Protein AF-A0A3M0XW32-F1 (afdb_monomer_lite)

Structure (mmCIF, N/CA/C/O backbone):
data_AF-A0A3M0XW32-F1
#
_entry.id   AF-A0A3M0XW32-F1
#
loop_
_atom_site.group_PDB
_atom_site.id
_atom_site.type_symbol
_atom_site.label_atom_id
_atom_site.label_alt_id
_atom_site.label_comp_id
_atom_site.label_asym_id
_atom_site.label_entity_id
_atom_site.label_seq_id
_atom_site.pdbx_PDB_ins_code
_atom_site.Cartn_x
_atom_site.Cartn_y
_atom_site.Cartn_z
_atom_site.occupancy
_atom_site.B_iso_or_equiv
_atom_site.auth_seq_id
_atom_site.auth_comp_id
_atom_site.auth_asym_id
_atom_site.auth_atom_id
_atom_site.pdbx_PDB_model_num
ATOM 1 N N . MET A 1 1 ? 0.832 7.723 26.458 1.00 77.62 1 MET A N 1
ATOM 2 C CA . MET A 1 1 ? 0.162 6.715 27.306 1.00 77.62 1 MET A CA 1
ATOM 3 C C . MET A 1 1 ? 0.694 5.339 26.935 1.00 77.62 1 MET A C 1
ATOM 5 O O . MET A 1 1 ? 0.742 5.075 25.743 1.00 77.62 1 MET A O 1
ATOM 9 N N . PRO A 1 2 ? 1.121 4.490 27.883 1.00 75.62 2 PRO A N 1
ATOM 10 C CA . PRO A 1 2 ? 1.842 3.252 27.567 1.00 75.62 2 PRO A CA 1
ATOM 11 C C . PRO A 1 2 ? 0.942 2.038 27.290 1.00 75.62 2 PRO A C 1
ATOM 13 O O . PRO A 1 2 ? 1.456 0.936 27.264 1.00 75.62 2 PRO A O 1
ATOM 16 N N . TYR A 1 3 ? -0.378 2.207 27.161 1.00 80.81 3 TYR A N 1
ATOM 17 C CA . TYR A 1 3 ? -1.337 1.096 27.029 1.00 80.81 3 TYR A CA 1
ATOM 18 C C . TYR A 1 3 ? -2.348 1.286 25.890 1.00 80.81 3 TYR A C 1
ATOM 20 O O . TYR A 1 3 ? -3.321 0.541 25.771 1.00 80.81 3 TYR A O 1
ATOM 28 N N . GLY A 1 4 ? -2.170 2.318 25.067 1.00 86.44 4 GLY A N 1
ATOM 29 C CA . GLY A 1 4 ? -3.157 2.694 24.067 1.00 86.44 4 GLY A CA 1
ATOM 30 C C . GLY A 1 4 ? -2.881 4.044 23.438 1.00 86.44 4 GLY A C 1
ATOM 31 O O . GLY A 1 4 ? -1.884 4.706 23.729 1.00 86.44 4 GLY A O 1
ATOM 32 N N . TRP A 1 5 ? -3.818 4.474 22.606 1.00 88.88 5 TRP A N 1
ATOM 33 C CA . TRP A 1 5 ? -3.779 5.774 21.952 1.00 88.88 5 TRP A CA 1
ATOM 34 C C . TRP A 1 5 ? -5.173 6.386 21.860 1.00 88.88 5 TRP A C 1
ATOM 36 O O . TRP A 1 5 ? -6.186 5.710 22.037 1.00 88.88 5 TRP A O 1
ATOM 46 N N . ILE A 1 6 ? -5.212 7.697 21.626 1.00 93.00 6 ILE A N 1
ATOM 47 C CA . ILE A 1 6 ? -6.445 8.474 21.537 1.00 93.00 6 ILE A CA 1
ATOM 48 C C . ILE A 1 6 ? -6.476 9.166 20.178 1.00 93.00 6 ILE A C 1
ATOM 50 O O . ILE A 1 6 ? -5.523 9.866 19.833 1.00 93.00 6 ILE A O 1
ATOM 54 N N . TRP A 1 7 ? -7.569 9.023 19.425 1.00 93.56 7 TRP A N 1
ATOM 55 C CA . TRP A 1 7 ? -7.829 9.942 18.315 1.00 93.56 7 TRP A CA 1
ATOM 56 C C . TRP A 1 7 ? -8.510 11.209 18.828 1.00 93.56 7 TRP A C 1
ATOM 58 O O . TRP A 1 7 ? -9.326 11.176 19.751 1.00 93.56 7 TRP A O 1
ATOM 68 N N . PHE A 1 8 ? -8.233 12.329 18.167 1.00 94.38 8 PHE A N 1
ATOM 69 C CA . PHE A 1 8 ? -8.923 13.596 18.379 1.00 94.38 8 PHE A CA 1
ATOM 70 C C . PHE A 1 8 ? -9.231 14.212 17.012 1.00 94.38 8 PHE A C 1
ATOM 72 O O . PHE A 1 8 ? -8.339 14.727 16.342 1.00 94.38 8 PHE A O 1
ATOM 79 N N . ILE A 1 9 ? -10.488 14.122 16.572 1.00 95.06 9 ILE A N 1
ATOM 80 C CA . ILE A 1 9 ? -10.916 14.513 15.222 1.00 95.06 9 ILE A CA 1
ATOM 81 C C . ILE A 1 9 ? -11.972 15.619 15.333 1.00 95.06 9 ILE A C 1
ATOM 83 O O . ILE A 1 9 ? -13.136 15.328 15.637 1.00 95.06 9 ILE A O 1
ATOM 87 N N . PRO A 1 10 ? -11.610 16.891 15.098 1.00 94.31 10 PRO A N 1
ATOM 88 C CA . PRO A 1 10 ? -12.581 17.973 14.986 1.00 94.31 10 PRO A CA 1
ATOM 89 C C . PRO A 1 10 ? -13.529 17.710 13.808 1.00 94.31 10 PRO A C 1
ATOM 91 O O . PRO A 1 10 ? -13.090 17.562 12.672 1.00 94.31 10 PRO A O 1
ATOM 94 N N . LEU A 1 11 ? -14.834 17.652 14.073 1.00 94.44 11 LEU A N 1
ATOM 95 C CA . LEU A 1 11 ? -15.877 17.486 13.047 1.00 94.44 11 LEU A CA 1
ATOM 96 C C . LEU A 1 11 ? -16.436 18.836 12.577 1.00 94.44 11 LEU A C 1
ATOM 98 O O . LEU A 1 11 ? -17.115 18.922 11.559 1.00 94.44 11 LEU A O 1
ATOM 102 N N . GLY A 1 12 ? -16.184 19.889 13.350 1.00 93.44 12 GLY A N 1
ATOM 103 C CA . GLY A 1 12 ? -16.592 21.256 13.075 1.00 93.44 12 GLY A CA 1
ATOM 104 C C . GLY A 1 12 ? -16.261 22.166 14.259 1.00 93.44 12 GLY A C 1
ATOM 105 O O . GLY A 1 12 ? -15.634 21.717 15.219 1.00 93.44 12 GLY A O 1
ATOM 106 N N . PRO A 1 13 ? -16.718 23.430 14.244 1.00 91.44 13 PRO A N 1
ATOM 107 C CA . PRO A 1 13 ? -16.363 24.410 15.275 1.00 91.44 13 PRO A CA 1
ATOM 108 C C . PRO A 1 13 ? -16.811 24.047 16.699 1.00 91.44 13 PRO A C 1
ATOM 110 O O . PRO A 1 13 ? -16.259 24.557 17.667 1.00 91.44 13 PRO A O 1
ATOM 113 N N . THR A 1 14 ? -17.829 23.193 16.838 1.00 92.19 14 THR A N 1
ATOM 114 C CA . THR A 1 14 ? -18.480 22.886 18.125 1.00 92.19 14 THR A CA 1
ATOM 115 C C . THR A 1 14 ? -18.473 21.401 18.485 1.00 92.19 14 THR A C 1
ATOM 117 O O . THR A 1 14 ? -19.010 21.025 19.527 1.00 92.19 14 THR A O 1
ATOM 120 N N . ARG A 1 15 ? -17.913 20.531 17.633 1.00 93.81 15 ARG A N 1
ATOM 121 C CA . ARG A 1 15 ? -17.976 19.073 17.806 1.00 93.81 15 ARG A CA 1
ATOM 122 C C . ARG A 1 15 ? -16.647 18.420 17.465 1.00 93.81 15 ARG A C 1
ATOM 124 O O . ARG A 1 15 ? -16.110 18.639 16.384 1.00 93.81 15 ARG A O 1
ATOM 131 N N . THR A 1 16 ? -16.211 17.526 18.342 1.00 94.94 16 THR A N 1
ATOM 132 C CA . THR A 1 16 ? -15.010 16.709 18.166 1.00 94.94 16 THR A CA 1
ATOM 133 C C . THR A 1 16 ? -15.348 15.257 18.474 1.00 94.94 16 THR A C 1
ATOM 135 O O . THR A 1 16 ? -16.027 14.974 19.460 1.00 94.94 16 THR A O 1
ATOM 138 N N . SER A 1 17 ? -14.880 14.343 17.627 1.00 94.75 17 SER A N 1
ATOM 139 C CA . SER A 1 17 ? -14.840 12.914 17.923 1.00 94.75 17 SER A CA 1
ATOM 140 C C . SER A 1 17 ? -13.560 12.599 18.691 1.00 94.75 17 SER A C 1
ATOM 142 O O . SER A 1 17 ? -12.467 12.917 18.223 1.00 94.75 17 SER A O 1
ATOM 144 N N . VAL A 1 18 ? -13.696 11.976 19.858 1.00 95.00 18 VAL A N 1
ATOM 145 C CA . VAL A 1 18 ? -12.576 11.534 20.694 1.00 95.00 18 VAL A CA 1
ATOM 146 C C . VAL A 1 18 ? -12.809 10.074 21.039 1.00 95.00 18 VAL A C 1
ATOM 148 O O . VAL A 1 18 ? -13.913 9.711 21.446 1.00 95.00 18 VAL A O 1
ATOM 151 N N . GLY A 1 19 ? -11.800 9.236 20.840 1.00 94.38 19 GLY A N 1
ATOM 152 C CA . GLY A 1 19 ? -11.911 7.803 21.079 1.00 94.38 19 GLY A CA 1
ATOM 153 C C . GLY A 1 19 ? -10.608 7.225 21.577 1.00 94.38 19 GLY A C 1
ATOM 154 O O . GLY A 1 19 ? -9.536 7.653 21.158 1.00 94.38 19 GLY A O 1
ATOM 155 N N . LEU A 1 20 ? -10.738 6.274 22.495 1.00 94.00 20 LEU A N 1
ATOM 156 C CA . LEU A 1 20 ? -9.645 5.547 23.116 1.00 94.00 20 LEU A CA 1
ATOM 157 C C . LEU A 1 20 ? -9.550 4.157 22.486 1.00 94.00 20 LEU A C 1
ATOM 159 O O . LEU A 1 20 ? -10.549 3.439 22.431 1.00 94.00 20 LEU A O 1
ATOM 163 N N . ILE A 1 21 ? -8.345 3.774 22.076 1.00 91.81 21 ILE A N 1
ATOM 164 C CA . ILE A 1 21 ? -8.023 2.431 21.604 1.00 91.81 21 ILE A CA 1
ATOM 165 C C . ILE A 1 21 ? -7.042 1.808 22.583 1.00 91.81 21 ILE A C 1
ATOM 167 O O . ILE A 1 21 ? -5.991 2.381 22.880 1.00 91.81 21 ILE A O 1
ATOM 171 N N . VAL A 1 22 ? -7.396 0.620 23.063 1.00 89.19 22 VAL A N 1
ATOM 172 C CA . VAL A 1 22 ? -6.583 -0.213 23.951 1.00 89.19 22 VAL A CA 1
ATOM 173 C C . VAL A 1 22 ? -6.685 -1.673 23.500 1.00 89.19 22 VAL A C 1
ATOM 175 O O . VAL A 1 22 ? -7.712 -2.059 22.933 1.00 89.19 22 VAL A O 1
ATOM 178 N N . PRO A 1 23 ? -5.674 -2.517 23.760 1.00 85.56 23 PRO A N 1
ATOM 179 C CA . PRO A 1 23 ? -5.783 -3.950 23.545 1.00 85.56 23 PRO A CA 1
ATOM 180 C C . PRO A 1 23 ? -6.887 -4.555 24.402 1.00 85.56 23 PRO A C 1
ATOM 182 O O . PRO A 1 23 ? -7.074 -4.182 25.563 1.00 85.56 23 PRO A O 1
ATOM 185 N N . SER A 1 24 ? -7.548 -5.572 23.854 1.00 85.94 24 SER A N 1
ATOM 186 C CA . SER A 1 24 ? -8.606 -6.306 24.556 1.00 85.94 24 SER A CA 1
ATOM 187 C C . SER A 1 24 ? -8.120 -6.884 25.894 1.00 85.94 24 SER A C 1
ATOM 189 O O . SER A 1 24 ? -8.812 -6.761 26.901 1.00 85.94 24 SER A O 1
ATOM 191 N N . LYS A 1 25 ? -6.893 -7.429 25.932 1.00 85.56 25 LYS A N 1
ATOM 192 C CA . LYS A 1 25 ? -6.272 -7.979 27.150 1.00 85.56 25 LYS A CA 1
ATOM 193 C C . LYS A 1 25 ? -6.095 -6.919 28.243 1.00 85.56 25 LYS A C 1
ATOM 195 O O . LYS A 1 25 ? -6.528 -7.135 29.369 1.00 85.56 25 LYS A O 1
ATOM 200 N N . TYR A 1 26 ? -5.561 -5.747 27.892 1.00 87.38 26 TYR A N 1
ATOM 201 C CA . TYR A 1 26 ? -5.392 -4.642 28.840 1.00 87.38 26 TYR A CA 1
ATOM 202 C C . TYR A 1 26 ? -6.735 -4.192 29.429 1.00 87.38 26 TYR A C 1
ATOM 204 O O . TYR A 1 26 ? -6.856 -4.001 30.637 1.00 87.38 26 TYR A O 1
ATOM 212 N N . TYR A 1 27 ? -7.768 -4.060 28.589 1.00 90.38 27 TYR A N 1
ATOM 213 C CA . TYR A 1 27 ? -9.108 -3.720 29.066 1.00 90.38 27 TYR A CA 1
ATOM 214 C C . TYR A 1 27 ? -9.642 -4.764 30.061 1.00 90.38 27 TYR A C 1
ATOM 216 O O . TYR A 1 27 ? -10.124 -4.384 31.128 1.00 90.38 27 TYR A O 1
ATOM 224 N N . GLN A 1 28 ? -9.501 -6.060 29.761 1.00 89.69 28 GLN A N 1
ATOM 225 C CA . GLN A 1 28 ? -9.937 -7.152 30.643 1.00 89.69 28 GLN A CA 1
ATOM 226 C C . GLN A 1 28 ? -9.206 -7.146 31.995 1.00 89.69 28 GLN A C 1
ATOM 228 O O . GLN A 1 28 ? -9.841 -7.299 33.036 1.00 89.69 28 GLN A O 1
ATOM 233 N N . GLU A 1 29 ? -7.891 -6.924 31.991 1.00 91.81 29 GLU A N 1
ATOM 234 C CA . GLU A 1 29 ? -7.057 -6.884 33.202 1.00 91.81 29 GLU A CA 1
ATOM 235 C C . GLU A 1 29 ? -7.270 -5.612 34.032 1.00 91.81 29 GLU A C 1
ATOM 237 O O . GLU A 1 29 ? -7.060 -5.617 35.243 1.00 91.81 29 GLU A O 1
ATOM 242 N N . SER A 1 30 ? -7.723 -4.522 33.404 1.00 92.88 30 SER A N 1
ATOM 243 C CA . SER A 1 30 ? -7.922 -3.240 34.085 1.00 92.88 30 SER A CA 1
ATOM 244 C C . SER A 1 30 ? -8.998 -3.279 35.174 1.00 92.88 30 SER A C 1
ATOM 246 O O . SER A 1 30 ? -8.957 -2.455 36.089 1.00 92.88 30 SER A O 1
ATOM 248 N N . GLY A 1 31 ? -9.981 -4.181 35.052 1.00 94.50 31 GLY A N 1
ATOM 249 C CA . GLY A 1 31 ? -11.158 -4.246 35.924 1.00 94.50 31 GLY A CA 1
ATOM 250 C C . GLY A 1 31 ? -12.082 -3.022 35.846 1.00 94.50 31 GLY A C 1
ATOM 251 O O . GLY A 1 31 ? -12.987 -2.902 36.668 1.00 94.50 31 GLY A O 1
ATOM 252 N N . LYS A 1 32 ? -11.857 -2.111 34.889 1.00 94.94 32 LYS A N 1
ATOM 253 C CA . LYS A 1 32 ? -12.608 -0.860 34.731 1.00 94.94 32 LYS A CA 1
ATOM 254 C C . LYS A 1 32 ? -13.746 -1.007 33.734 1.00 94.94 32 LYS A C 1
ATOM 256 O O . LYS A 1 32 ? -13.654 -1.744 32.754 1.00 94.94 32 LYS A O 1
ATOM 261 N N . THR A 1 33 ? -14.799 -0.227 33.935 1.00 95.19 33 THR A N 1
ATOM 262 C CA . THR A 1 33 ? -15.795 0.021 32.893 1.00 95.19 33 THR A CA 1
ATOM 263 C C . THR A 1 33 ? -15.175 0.824 31.738 1.00 95.19 33 THR A C 1
ATOM 265 O O . THR A 1 33 ? -14.180 1.533 31.928 1.00 95.19 33 THR A O 1
ATOM 268 N N . PRO A 1 34 ? -15.760 0.779 30.524 1.00 93.75 34 PRO A N 1
ATOM 269 C CA . PRO A 1 34 ? -15.274 1.584 29.404 1.00 93.75 34 PRO A CA 1
ATOM 270 C C . PRO A 1 34 ? -15.256 3.084 29.698 1.00 93.75 34 PRO A C 1
ATOM 272 O O . PRO A 1 34 ? -14.406 3.805 29.181 1.00 93.75 34 PRO A O 1
ATOM 275 N N . GLU A 1 35 ? -16.199 3.550 30.518 1.00 94.44 35 GLU A N 1
ATOM 276 C CA . GLU A 1 35 ? -16.304 4.950 30.908 1.00 94.44 35 GLU A CA 1
ATOM 277 C C . GLU A 1 35 ? -15.182 5.371 31.848 1.00 94.44 35 GLU A C 1
ATOM 279 O O . GLU A 1 35 ? -14.483 6.336 31.547 1.00 94.44 35 GLU A O 1
ATOM 284 N N . GLU A 1 36 ? -14.926 4.592 32.899 1.00 95.62 36 GLU A N 1
ATOM 285 C CA . GLU A 1 36 ? -13.812 4.841 33.819 1.00 95.62 36 GLU A CA 1
ATOM 286 C C . GLU A 1 36 ? -12.462 4.821 33.096 1.00 95.62 36 GLU A C 1
ATOM 288 O O . GLU A 1 36 ? -11.620 5.687 33.330 1.00 95.62 36 GLU A O 1
ATOM 293 N N . LEU A 1 37 ? -12.249 3.856 32.192 1.00 95.12 37 LEU A N 1
ATOM 294 C CA . LEU A 1 37 ? -10.990 3.764 31.458 1.00 95.12 37 LEU A CA 1
ATOM 295 C C . LEU A 1 37 ? -10.815 4.923 30.463 1.00 95.12 37 LEU A C 1
ATOM 297 O O . LEU A 1 37 ? -9.718 5.468 30.338 1.00 95.12 37 LEU A O 1
ATOM 301 N N . TYR A 1 38 ? -11.887 5.331 29.781 1.00 94.62 38 TYR A N 1
ATOM 302 C CA . TYR A 1 38 ? -11.870 6.498 28.901 1.00 94.62 38 TYR A CA 1
ATOM 303 C C . TYR A 1 38 ? -11.564 7.785 29.677 1.00 94.62 38 TYR A C 1
ATOM 305 O O . TYR A 1 38 ? -10.701 8.559 29.265 1.00 94.62 38 TYR A O 1
ATOM 313 N N . GLU A 1 39 ? -12.233 8.018 30.807 1.00 93.38 39 GLU A N 1
ATOM 314 C CA . GLU A 1 39 ? -12.013 9.207 31.635 1.00 93.38 39 GLU A CA 1
ATOM 315 C C . GLU A 1 39 ? -10.596 9.253 32.208 1.00 93.38 39 GLU A C 1
ATOM 317 O O . GLU A 1 39 ? -9.948 10.302 32.147 1.00 93.38 39 GLU A O 1
ATOM 322 N N . GLN A 1 40 ? -10.081 8.109 32.673 1.00 94.62 40 GLN A N 1
ATOM 323 C CA . GLN A 1 40 ? -8.688 7.973 33.091 1.00 94.62 40 GLN A CA 1
ATOM 324 C C . GLN A 1 40 ? -7.735 8.356 31.952 1.00 94.62 40 GLN A C 1
ATOM 326 O O . GLN A 1 40 ? -6.856 9.194 32.147 1.00 94.62 40 GLN A O 1
ATOM 331 N N . ALA A 1 41 ? -7.926 7.797 30.754 1.00 94.69 41 ALA A N 1
ATOM 332 C CA . ALA A 1 41 ? -7.053 8.067 29.616 1.00 94.69 41 ALA A CA 1
ATOM 333 C C . ALA A 1 41 ? -7.062 9.552 29.213 1.00 94.69 41 ALA A C 1
ATOM 335 O O . ALA A 1 41 ? -6.010 10.121 28.922 1.00 94.69 41 ALA A O 1
ATOM 336 N N . ILE A 1 42 ? -8.228 10.212 29.238 1.00 94.75 42 ILE A N 1
ATOM 337 C CA . ILE A 1 42 ? -8.326 11.656 28.979 1.00 94.75 42 ILE A CA 1
ATOM 338 C C . ILE A 1 42 ? -7.576 12.452 30.053 1.00 94.75 42 ILE A C 1
ATOM 340 O O . ILE A 1 42 ? -6.818 13.358 29.708 1.00 94.75 42 ILE A O 1
ATOM 344 N N . ALA A 1 43 ? -7.750 12.115 31.335 1.00 94.19 43 ALA A N 1
ATOM 345 C CA . ALA A 1 43 ? -7.091 12.803 32.446 1.00 94.19 43 ALA A CA 1
ATOM 346 C C . ALA A 1 43 ? -5.560 12.640 32.425 1.00 94.19 43 ALA A C 1
ATOM 348 O O . ALA A 1 43 ? -4.832 13.583 32.733 1.00 94.19 43 ALA A O 1
ATOM 349 N N . GLU A 1 44 ? -5.064 11.473 32.011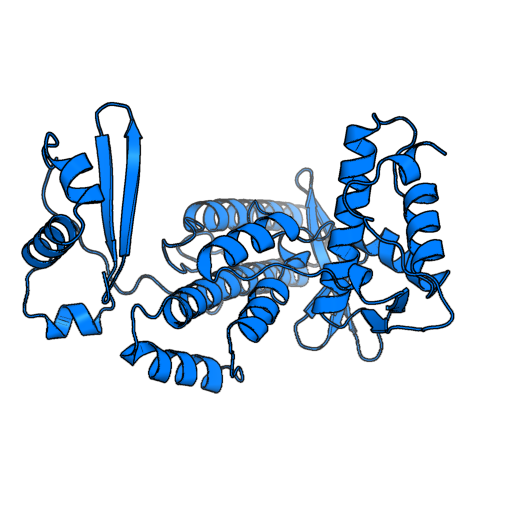 1.00 94.81 44 GLU A N 1
ATOM 350 C CA . GLU A 1 44 ? -3.633 11.171 31.895 1.00 94.81 44 GLU A CA 1
ATOM 351 C C . GLU A 1 44 ? -2.945 11.857 30.706 1.00 94.81 44 GLU A C 1
ATOM 353 O O . GLU A 1 44 ? -1.714 11.853 30.634 1.00 94.81 44 GLU A O 1
ATOM 358 N N . GLN A 1 45 ? -3.702 12.429 29.762 1.00 94.62 45 GLN A N 1
ATOM 359 C CA . GLN A 1 45 ? -3.168 13.144 28.600 1.00 94.62 45 GLN A CA 1
ATOM 360 C C . GLN A 1 45 ? -3.467 14.653 28.704 1.00 94.62 45 GLN A C 1
ATOM 362 O O . GLN A 1 45 ? -4.481 15.115 28.172 1.00 94.62 45 GLN A O 1
ATOM 367 N N . PRO A 1 46 ? -2.576 15.469 29.316 1.00 94.06 46 PRO A N 1
ATOM 368 C CA . PRO A 1 46 ? -2.840 16.884 29.603 1.00 94.06 46 PRO A CA 1
ATOM 369 C C . PRO A 1 46 ? -3.239 17.720 28.383 1.00 94.06 46 PRO A C 1
ATOM 371 O O . PRO A 1 46 ? -4.062 18.626 28.494 1.00 94.06 46 PRO A O 1
ATOM 374 N N . GLN A 1 47 ? -2.681 17.409 27.210 1.00 93.88 47 GLN A N 1
ATOM 375 C CA . GLN A 1 47 ? -3.009 18.095 25.958 1.00 93.88 47 GLN A CA 1
ATOM 376 C C . GLN A 1 47 ? -4.462 17.836 25.539 1.00 93.88 47 GLN A C 1
ATOM 378 O O . GLN A 1 47 ? -5.189 18.776 25.226 1.00 93.88 47 GLN A O 1
ATOM 383 N N . ILE A 1 48 ? -4.911 16.580 25.597 1.00 94.69 48 ILE A N 1
ATOM 384 C CA . ILE A 1 48 ? -6.292 16.205 25.274 1.00 94.69 48 ILE A CA 1
ATOM 385 C C . ILE A 1 48 ? -7.255 16.742 26.338 1.00 94.69 48 ILE A C 1
ATOM 387 O O . ILE A 1 48 ? -8.271 17.343 25.991 1.00 94.69 48 ILE A O 1
ATOM 391 N N . ALA A 1 49 ? -6.916 16.619 27.625 1.00 95.12 49 ALA A N 1
ATOM 392 C CA . ALA A 1 49 ? -7.710 17.183 28.716 1.00 95.12 49 ALA A CA 1
ATOM 393 C C . ALA A 1 49 ? -7.916 18.700 28.558 1.00 95.12 49 ALA A C 1
ATOM 395 O O . ALA A 1 49 ? -9.031 19.200 28.715 1.00 95.12 49 ALA A O 1
ATOM 396 N N . ALA A 1 50 ? -6.863 19.439 28.189 1.00 95.69 50 ALA A N 1
ATOM 397 C CA . ALA A 1 50 ? -6.945 20.877 27.948 1.00 95.69 50 ALA A CA 1
ATOM 398 C C . ALA A 1 50 ? -7.881 21.222 26.779 1.00 95.69 50 ALA A C 1
ATOM 400 O O . ALA A 1 50 ? -8.667 22.165 26.895 1.00 95.69 50 ALA A O 1
ATOM 401 N N . LEU A 1 51 ? -7.835 20.445 25.691 1.00 94.31 51 LEU A N 1
ATOM 402 C CA . LEU A 1 51 ? -8.731 20.601 24.542 1.00 94.31 51 LEU A CA 1
ATOM 403 C C . LEU A 1 51 ? -10.193 20.270 24.891 1.00 94.31 51 LEU A C 1
ATOM 405 O O . LEU A 1 51 ? -11.111 20.901 24.370 1.00 94.31 51 LEU A O 1
ATOM 409 N N . CYS A 1 52 ? -10.416 19.319 25.800 1.00 93.06 52 CYS A N 1
ATOM 410 C CA . CYS A 1 52 ? -11.746 18.870 26.211 1.00 93.06 52 CYS A CA 1
ATOM 411 C C . CYS A 1 52 ? -12.368 19.686 27.359 1.00 93.06 52 CYS A C 1
ATOM 413 O O . CYS A 1 52 ? -13.571 19.569 27.575 1.00 93.06 52 CYS A O 1
ATOM 415 N N . ARG A 1 53 ? -11.605 20.524 28.079 1.00 93.19 53 ARG A N 1
ATOM 416 C CA . ARG A 1 53 ? -12.027 21.180 29.339 1.00 93.19 53 ARG A CA 1
ATOM 417 C C . ARG A 1 53 ? -13.370 21.918 29.273 1.00 93.19 53 ARG A C 1
ATOM 419 O O . ARG A 1 53 ? -14.120 21.905 30.242 1.00 93.19 53 ARG A O 1
ATOM 426 N N . ASN A 1 54 ? -13.660 22.579 28.153 1.00 92.31 54 ASN A N 1
ATOM 427 C CA . ASN A 1 54 ? -14.902 23.341 27.958 1.00 92.31 54 ASN A CA 1
ATOM 428 C C . ASN A 1 54 ? -15.964 22.565 27.157 1.00 92.31 54 ASN A C 1
ATOM 430 O O . ASN A 1 54 ? -17.053 23.080 26.900 1.00 92.31 54 ASN A O 1
ATOM 434 N N . GLY A 1 55 ? -15.635 21.353 26.713 1.00 90.88 55 GLY A N 1
ATOM 435 C CA . GLY A 1 55 ? -16.531 20.491 25.962 1.00 90.88 55 GLY A CA 1
ATOM 436 C C . GLY A 1 55 ? -17.568 19.833 26.866 1.00 90.88 55 GLY A C 1
ATOM 437 O O . GLY A 1 55 ? -17.346 19.606 28.053 1.00 90.88 55 GLY A O 1
ATOM 438 N N . ARG A 1 56 ? -18.717 19.491 26.284 1.00 90.75 56 ARG A N 1
ATOM 439 C CA . ARG A 1 56 ? -19.717 18.626 26.918 1.00 90.75 56 ARG A CA 1
ATOM 440 C C . ARG A 1 56 ? -19.852 17.364 26.084 1.00 90.75 56 ARG A C 1
ATOM 442 O O . ARG A 1 56 ? -20.027 17.449 24.869 1.00 90.75 56 ARG A O 1
ATOM 449 N N . ARG A 1 57 ? -19.784 16.198 26.725 1.00 88.19 57 ARG A N 1
ATOM 450 C CA . ARG A 1 57 ? -20.001 14.916 26.048 1.00 88.19 57 ARG A CA 1
ATOM 451 C C . ARG A 1 57 ? -21.460 14.833 25.590 1.00 88.19 57 ARG A C 1
ATOM 453 O O . ARG A 1 57 ? -22.369 15.082 26.375 1.00 88.19 57 ARG A O 1
ATOM 460 N N . SER A 1 58 ? -21.689 14.493 24.323 1.00 81.50 58 SER A N 1
ATOM 461 C CA . SER A 1 58 ? -23.025 14.495 23.706 1.00 81.50 58 SER A CA 1
ATOM 462 C C . SER A 1 58 ? -23.876 13.253 24.013 1.00 81.50 58 SER A C 1
ATOM 464 O O . SER A 1 58 ? -24.996 13.156 23.518 1.00 81.50 58 SER A O 1
ATOM 466 N N . GLY A 1 59 ? -23.370 12.297 24.798 1.00 79.94 59 GLY A N 1
ATOM 467 C CA . GLY A 1 59 ? -24.073 11.054 25.115 1.00 79.94 59 GLY A CA 1
ATOM 468 C C . GLY A 1 59 ? -23.220 10.063 25.907 1.00 79.94 59 GLY A C 1
ATOM 469 O O . GLY A 1 59 ? -22.232 10.455 26.526 1.00 79.94 59 GLY A O 1
ATOM 470 N N . GLN A 1 60 ? -23.620 8.790 25.882 1.00 82.00 60 GLN A N 1
ATOM 471 C CA . GLN A 1 60 ? -22.877 7.674 26.477 1.00 82.00 60 GLN A CA 1
ATOM 472 C C . GLN A 1 60 ? -21.672 7.280 25.616 1.00 82.00 60 GLN A C 1
ATOM 474 O O . GLN A 1 60 ? -21.684 7.444 24.392 1.00 82.00 60 GLN A O 1
ATOM 479 N N . ILE A 1 61 ? -20.646 6.727 26.262 1.00 88.12 61 ILE A N 1
ATOM 480 C CA . ILE A 1 61 ? -19.509 6.117 25.572 1.00 88.12 61 ILE A CA 1
ATOM 481 C C . ILE A 1 61 ? -19.991 4.882 24.817 1.00 88.12 61 ILE A C 1
ATOM 483 O O . ILE A 1 61 ? -20.708 4.041 25.354 1.00 88.12 61 ILE A O 1
ATOM 487 N N . ARG A 1 62 ? -19.598 4.795 23.546 1.00 91.81 62 ARG A N 1
ATOM 488 C CA . ARG A 1 62 ? -19.839 3.626 22.703 1.00 91.81 62 ARG A CA 1
ATOM 489 C C . ARG A 1 62 ? -18.570 2.800 22.652 1.00 91.81 62 ARG A C 1
ATOM 491 O O . ARG A 1 62 ? -17.488 3.354 22.471 1.00 91.81 62 ARG A O 1
ATOM 498 N N . THR A 1 63 ? -18.721 1.491 22.769 1.00 91.38 63 THR A N 1
ATOM 499 C CA . THR A 1 63 ? -17.625 0.539 22.624 1.00 91.38 63 THR A CA 1
ATOM 500 C C . THR A 1 63 ? -17.819 -0.305 21.378 1.00 91.38 63 THR A C 1
ATOM 502 O O . THR A 1 63 ? -18.937 -0.578 20.943 1.00 91.38 63 THR A O 1
ATOM 505 N N . THR A 1 64 ? -16.699 -0.707 20.798 1.00 89.75 64 THR A N 1
ATOM 506 C CA . THR A 1 64 ? -16.616 -1.726 19.758 1.00 89.75 64 THR A CA 1
ATOM 507 C C . THR A 1 64 ? -15.413 -2.607 20.082 1.00 89.75 64 THR A C 1
ATOM 509 O O . THR A 1 64 ? -14.525 -2.180 20.821 1.00 89.75 64 THR A O 1
ATOM 512 N N . LYS A 1 65 ? -15.407 -3.844 19.592 1.00 84.69 65 LYS A N 1
ATOM 513 C CA . LYS A 1 65 ? -14.316 -4.811 19.762 1.00 84.69 65 LYS A CA 1
ATOM 514 C C . LYS A 1 65 ? -14.227 -5.703 18.527 1.00 84.69 65 LYS A C 1
ATOM 516 O O . LYS A 1 65 ? -15.144 -5.688 17.712 1.00 84.69 65 LYS A O 1
ATOM 521 N N . ASP A 1 66 ? -13.149 -6.477 18.428 1.00 73.12 66 ASP A N 1
ATOM 522 C CA . ASP A 1 66 ? -12.969 -7.537 17.425 1.00 73.12 66 ASP A CA 1
ATOM 523 C C . ASP A 1 66 ? -13.177 -7.049 15.976 1.00 73.12 66 ASP A C 1
ATOM 525 O O . ASP A 1 66 ? -13.805 -7.712 15.156 1.00 73.12 66 ASP A O 1
ATOM 529 N N . TRP A 1 67 ? -12.679 -5.846 15.663 1.00 76.12 67 TRP A N 1
ATOM 530 C CA . TRP A 1 67 ? -12.907 -5.210 14.362 1.00 76.12 67 TRP A CA 1
ATOM 531 C C . TRP A 1 67 ? -11.975 -5.719 13.260 1.00 76.12 67 TRP A C 1
ATOM 533 O O . TRP A 1 67 ? -12.359 -5.701 12.091 1.00 76.12 67 TRP A O 1
ATOM 543 N N . SER A 1 68 ? -10.766 -6.175 13.596 1.00 86.69 68 SER A N 1
ATOM 544 C CA . SER A 1 68 ? -9.796 -6.634 12.600 1.00 86.69 68 SER A CA 1
ATOM 545 C C . SER A 1 68 ? -10.200 -7.993 12.027 1.00 86.69 68 SER A C 1
ATOM 547 O O . SER A 1 68 ? -10.192 -8.996 12.737 1.00 86.69 68 SER A O 1
ATOM 549 N N . HIS A 1 69 ? -10.543 -8.042 10.741 1.00 90.94 69 HIS A N 1
ATOM 550 C CA . HIS A 1 69 ? -10.946 -9.279 10.070 1.00 90.94 69 HIS A CA 1
ATOM 551 C C . HIS A 1 69 ? -10.725 -9.205 8.556 1.00 90.94 69 HIS A C 1
ATOM 553 O O . HIS A 1 69 ? -10.578 -8.126 7.980 1.00 90.94 69 HIS A O 1
ATOM 559 N N . LEU A 1 70 ? -10.719 -10.369 7.905 1.00 93.50 70 LEU A N 1
ATOM 560 C CA . LEU A 1 70 ? -10.625 -10.502 6.454 1.00 93.50 70 LEU A CA 1
ATOM 561 C C . LEU A 1 70 ? -11.370 -11.761 5.996 1.00 93.50 70 LEU A C 1
ATOM 563 O O . LEU A 1 70 ? -11.002 -12.872 6.373 1.00 93.50 70 LEU A O 1
ATOM 567 N N . CYS A 1 71 ? -12.387 -11.604 5.151 1.00 96.19 71 CYS A N 1
ATOM 568 C CA . CYS A 1 71 ? -13.148 -12.722 4.594 1.00 96.19 71 CYS A CA 1
ATOM 569 C C . CYS A 1 71 ? -12.302 -13.552 3.629 1.00 96.19 71 CYS A C 1
ATOM 571 O O . CYS A 1 71 ? -11.702 -12.993 2.713 1.00 96.19 71 CYS A O 1
ATOM 573 N N . GLU A 1 72 ? -12.319 -14.883 3.769 1.00 95.38 72 GLU A N 1
ATOM 574 C CA . GLU A 1 72 ? -11.564 -15.842 2.937 1.00 95.38 72 GLU A CA 1
ATOM 575 C C . GLU A 1 72 ? -11.810 -15.693 1.430 1.00 95.38 72 GLU A C 1
ATOM 577 O O . GLU A 1 72 ? -10.893 -15.876 0.628 1.00 95.38 72 GLU A O 1
ATOM 582 N N . ARG A 1 73 ? -13.032 -15.311 1.050 1.00 96.25 73 ARG A N 1
ATOM 583 C CA . ARG A 1 73 ? -13.457 -15.119 -0.335 1.00 96.25 73 ARG A CA 1
ATOM 584 C C . ARG A 1 73 ? -14.319 -13.869 -0.454 1.00 96.25 73 ARG A C 1
ATOM 586 O O . ARG A 1 73 ? -15.258 -13.704 0.318 1.00 96.25 73 ARG A O 1
ATOM 593 N N . LEU A 1 74 ? -14.021 -13.028 -1.444 1.00 97.94 74 LEU A N 1
ATOM 594 C CA . LEU A 1 74 ? -14.707 -11.749 -1.671 1.00 97.94 74 LEU A CA 1
ATOM 595 C C . LEU A 1 74 ? -15.650 -11.754 -2.876 1.00 97.94 74 LEU A C 1
ATOM 597 O O . LEU A 1 74 ? -16.336 -10.768 -3.121 1.00 97.94 74 LEU A O 1
ATOM 601 N N . VAL A 1 75 ? -15.696 -12.844 -3.634 1.00 97.81 75 VAL A N 1
ATOM 602 C CA . VAL A 1 75 ? -16.558 -12.981 -4.811 1.00 97.81 75 VAL A CA 1
ATOM 603 C C . VAL A 1 75 ? -16.982 -14.430 -4.993 1.00 97.81 75 VAL A C 1
ATOM 605 O O . VAL A 1 75 ? -16.205 -15.358 -4.760 1.00 97.81 75 VAL A O 1
ATOM 608 N N . GLY A 1 76 ? -18.224 -14.617 -5.417 1.00 95.50 76 GLY A N 1
ATOM 609 C CA . GLY A 1 76 ? -18.761 -15.888 -5.880 1.00 95.50 76 GLY A CA 1
ATOM 610 C C . GLY A 1 76 ? -19.390 -15.746 -7.260 1.00 95.50 76 GLY A C 1
ATOM 611 O O . GLY A 1 76 ? -19.152 -14.775 -7.972 1.00 95.50 76 GLY A O 1
ATOM 612 N N . GLU A 1 77 ? -20.213 -16.721 -7.636 1.00 90.38 77 GLU A N 1
ATOM 613 C CA . GLU A 1 77 ? -20.868 -16.739 -8.947 1.00 90.38 77 GLU A CA 1
ATOM 614 C C . GLU A 1 77 ? -21.733 -15.489 -9.182 1.00 90.38 77 GLU A C 1
ATOM 616 O O . GLU A 1 77 ? -21.594 -14.838 -10.215 1.00 90.38 77 GLU A O 1
ATOM 621 N N . ASN A 1 78 ? -22.544 -15.119 -8.181 1.00 92.69 78 ASN A N 1
ATOM 622 C CA . ASN A 1 78 ? -23.566 -14.068 -8.268 1.00 92.69 78 ASN A CA 1
ATOM 623 C C . ASN A 1 78 ? -23.491 -13.049 -7.115 1.00 92.69 78 ASN A C 1
ATOM 625 O O . ASN A 1 78 ? -24.498 -12.453 -6.736 1.00 92.69 78 ASN A O 1
ATOM 629 N N . TRP A 1 79 ? -22.320 -12.881 -6.496 1.00 96.81 79 TRP A N 1
ATOM 630 C CA . TRP A 1 79 ? -22.143 -11.926 -5.400 1.00 96.81 79 TRP A CA 1
ATOM 631 C C . TRP A 1 79 ? -20.708 -11.414 -5.307 1.00 96.81 79 TRP A C 1
ATOM 633 O O . TRP A 1 79 ? -19.755 -12.130 -5.615 1.00 96.81 79 TRP A O 1
ATOM 643 N N . PHE A 1 80 ? -20.577 -10.185 -4.810 1.00 97.94 80 PHE A N 1
ATOM 644 C CA . PHE A 1 80 ? -19.322 -9.535 -4.446 1.00 97.94 80 PHE A CA 1
ATOM 645 C C . PHE A 1 80 ? -19.444 -8.991 -3.021 1.00 97.94 80 PHE A C 1
ATOM 647 O O . PHE A 1 80 ? -20.505 -8.509 -2.627 1.00 97.94 80 PHE A O 1
ATOM 654 N N . ILE A 1 81 ? -18.357 -9.048 -2.258 1.00 98.00 81 ILE A N 1
ATOM 655 C CA . ILE A 1 81 ? -18.228 -8.399 -0.954 1.00 98.00 81 ILE A CA 1
ATOM 656 C C . ILE A 1 81 ? -17.257 -7.232 -1.114 1.00 98.00 81 ILE A C 1
ATOM 658 O O . ILE A 1 81 ? -16.151 -7.408 -1.628 1.00 98.00 81 ILE A O 1
ATOM 662 N N . ALA A 1 82 ? -17.672 -6.049 -0.670 1.00 96.31 82 ALA A N 1
ATOM 663 C CA . ALA A 1 82 ? -16.888 -4.820 -0.713 1.00 96.31 82 ALA A CA 1
ATOM 664 C C . ALA A 1 82 ? -16.912 -4.106 0.649 1.00 96.31 82 ALA A C 1
ATOM 666 O O . ALA A 1 82 ? -17.778 -4.355 1.491 1.00 96.31 82 ALA A O 1
ATOM 667 N N . GLY A 1 83 ? -15.957 -3.201 0.846 1.00 94.19 83 GLY A N 1
ATOM 668 C CA . GLY A 1 83 ? -15.787 -2.403 2.057 1.00 94.19 83 GLY A CA 1
ATOM 669 C C . GLY A 1 83 ? -15.615 -3.216 3.325 1.00 94.19 83 GLY A C 1
ATOM 670 O O . GLY A 1 83 ? -14.965 -4.256 3.315 1.00 94.19 83 GLY A O 1
ATOM 671 N N . GLU A 1 84 ? -16.174 -2.726 4.430 1.00 92.62 84 GLU A N 1
ATOM 672 C CA . GLU A 1 84 ? -15.949 -3.328 5.750 1.00 92.62 84 GLU A CA 1
ATOM 673 C C . GLU A 1 84 ? -16.502 -4.750 5.862 1.00 92.62 84 GLU A C 1
ATOM 675 O O . GLU A 1 84 ? -16.029 -5.504 6.698 1.00 92.62 84 GLU A O 1
ATOM 680 N N . ALA A 1 85 ? -17.442 -5.146 4.995 1.00 94.81 85 ALA A N 1
ATOM 681 C CA . ALA A 1 85 ? -17.903 -6.529 4.927 1.00 94.81 85 ALA A CA 1
ATOM 682 C C . ALA A 1 85 ? -16.830 -7.483 4.373 1.00 94.81 85 ALA A C 1
ATOM 684 O O . ALA A 1 85 ? -16.897 -8.677 4.639 1.00 94.81 85 ALA A O 1
ATOM 685 N N . ALA A 1 86 ? -15.869 -6.984 3.582 1.00 95.25 86 ALA A N 1
ATOM 686 C CA . ALA A 1 86 ? -14.761 -7.778 3.039 1.00 95.25 86 ALA A CA 1
ATOM 687 C C . ALA A 1 86 ? -13.641 -7.949 4.066 1.00 95.25 86 ALA A C 1
ATOM 689 O O . ALA A 1 86 ? -12.978 -8.987 4.118 1.00 95.25 86 ALA A O 1
ATOM 690 N N . GLY A 1 87 ? -13.419 -6.909 4.860 1.00 92.62 87 GLY A N 1
ATOM 691 C CA . GLY A 1 87 ? -12.441 -6.888 5.924 1.00 92.62 87 GLY A CA 1
ATOM 692 C C . GLY A 1 87 ? -12.199 -5.477 6.434 1.00 92.62 87 GLY A C 1
ATOM 693 O O . GLY A 1 87 ? -12.471 -4.480 5.763 1.00 92.62 87 GLY A O 1
ATOM 694 N N . PHE A 1 88 ? -11.648 -5.405 7.635 1.00 90.81 88 PHE A N 1
ATOM 695 C CA . PHE A 1 88 ? -11.293 -4.163 8.301 1.00 90.81 88 PHE A CA 1
ATOM 696 C C . PHE A 1 88 ? -9.966 -4.361 9.028 1.00 90.81 88 PHE A C 1
ATOM 698 O O . PHE A 1 88 ? -9.705 -5.431 9.575 1.00 90.81 88 PHE A O 1
ATOM 705 N N . ALA A 1 89 ? -9.107 -3.343 8.993 1.00 85.62 89 ALA A N 1
ATOM 706 C CA . ALA A 1 89 ? -7.788 -3.392 9.608 1.00 85.62 89 ALA A CA 1
ATOM 707 C C . ALA A 1 89 ? -7.815 -2.780 11.009 1.00 85.62 89 ALA A C 1
ATOM 709 O O . ALA A 1 89 ? -8.029 -3.484 11.990 1.00 85.62 89 ALA A O 1
ATOM 710 N N . ASP A 1 90 ? -7.611 -1.469 11.095 1.00 86.81 90 ASP A N 1
ATOM 711 C CA . ASP A 1 90 ? -7.550 -0.708 12.337 1.00 86.81 90 ASP A CA 1
ATOM 712 C C . ASP A 1 90 ? -7.783 0.787 12.034 1.00 86.81 90 ASP A C 1
ATOM 714 O O . ASP A 1 90 ? -7.440 1.246 10.933 1.00 86.81 90 ASP A O 1
ATOM 718 N N . PRO A 1 91 ? -8.358 1.574 12.964 1.00 88.19 91 PRO A N 1
ATOM 719 C CA . PRO A 1 91 ? -8.569 3.006 12.758 1.00 88.19 91 PRO A CA 1
ATOM 720 C C . PRO A 1 91 ? -7.290 3.854 12.655 1.00 88.19 91 PRO A C 1
ATOM 722 O O . PRO A 1 91 ? -7.400 5.007 12.239 1.00 88.19 91 PRO A O 1
ATOM 725 N N . ILE A 1 92 ? -6.098 3.340 12.982 1.00 80.12 92 ILE A N 1
ATOM 726 C CA . ILE A 1 92 ? -4.855 4.131 13.061 1.00 80.12 92 ILE A CA 1
ATOM 727 C C . ILE A 1 92 ? -4.506 4.909 11.781 1.00 80.12 92 ILE A C 1
ATOM 729 O O . ILE A 1 92 ? -4.018 6.035 11.854 1.00 80.12 92 ILE A O 1
ATOM 733 N N . LEU A 1 93 ? -4.797 4.347 10.604 1.00 75.06 93 LEU A N 1
ATOM 734 C CA . LEU A 1 93 ? -4.557 4.997 9.308 1.00 75.06 93 LEU A CA 1
ATOM 735 C C . LEU A 1 93 ? -5.797 5.669 8.710 1.00 75.06 93 LEU A C 1
ATOM 737 O O . LEU A 1 93 ? -5.724 6.205 7.606 1.00 75.06 93 LEU A O 1
ATOM 741 N N . ALA A 1 94 ? -6.948 5.588 9.382 1.00 82.88 94 ALA A N 1
ATOM 742 C CA . ALA A 1 94 ? -8.242 5.994 8.831 1.00 82.88 94 ALA A CA 1
ATOM 743 C C . ALA A 1 94 ? -8.534 5.395 7.430 1.00 82.88 94 ALA A C 1
ATOM 745 O O . ALA A 1 94 ? -9.224 5.997 6.607 1.00 82.88 94 ALA A O 1
ATOM 746 N N . ALA A 1 95 ? -8.022 4.189 7.153 1.00 82.06 95 ALA A N 1
ATOM 747 C CA . ALA A 1 95 ? -8.070 3.575 5.825 1.00 82.06 95 ALA A CA 1
ATOM 748 C C . ALA A 1 95 ? -9.440 2.985 5.447 1.00 82.06 95 ALA A C 1
ATOM 750 O O . ALA A 1 95 ? -9.681 2.715 4.273 1.00 82.06 95 ALA A O 1
ATOM 751 N N . GLY A 1 96 ? -10.351 2.799 6.410 1.00 87.06 96 GLY A N 1
ATOM 752 C CA . GLY A 1 96 ? -11.632 2.110 6.192 1.00 87.06 96 GLY A CA 1
ATOM 753 C C . GLY A 1 96 ? -12.462 2.696 5.044 1.00 87.06 96 GLY A C 1
ATOM 754 O O . GLY A 1 96 ? -12.905 1.960 4.166 1.00 87.06 96 GLY A O 1
ATOM 755 N N . LEU A 1 97 ? -12.589 4.027 4.971 1.00 89.69 97 LEU A N 1
ATOM 756 C CA . LEU A 1 97 ? -13.316 4.687 3.876 1.00 89.69 97 LEU A CA 1
ATOM 757 C C . LEU A 1 97 ? -12.616 4.543 2.520 1.00 89.69 97 LEU A C 1
ATOM 759 O O . LEU A 1 97 ? -13.285 4.410 1.496 1.00 89.69 97 LEU A O 1
ATOM 763 N N . HIS A 1 98 ? -11.281 4.562 2.501 1.00 86.44 98 HIS A N 1
ATOM 764 C CA . HIS A 1 98 ? -10.523 4.326 1.276 1.00 86.44 98 HIS A CA 1
ATOM 765 C C . HIS A 1 98 ? -10.769 2.903 0.761 1.00 86.44 98 HIS A C 1
ATOM 767 O O . HIS A 1 98 ? -11.140 2.744 -0.399 1.00 86.44 98 HIS A O 1
ATOM 773 N N . LEU A 1 99 ? -10.638 1.896 1.631 1.00 88.81 99 LEU A N 1
ATOM 774 C CA . LEU A 1 99 ? -10.880 0.487 1.309 1.00 88.81 99 LEU A CA 1
ATOM 775 C C . LEU A 1 99 ? -12.319 0.241 0.845 1.00 88.81 99 LEU A C 1
ATOM 777 O O . LEU A 1 99 ? -12.546 -0.501 -0.111 1.00 88.81 99 LEU A O 1
ATOM 781 N N . ALA A 1 100 ? -13.294 0.901 1.473 1.00 93.12 100 ALA A N 1
ATOM 782 C CA . ALA A 1 100 ? -14.691 0.840 1.063 1.00 93.12 100 ALA A CA 1
ATOM 783 C C . ALA A 1 100 ? -14.912 1.391 -0.345 1.00 93.12 100 ALA A C 1
ATOM 785 O O . ALA A 1 100 ? -15.477 0.700 -1.191 1.00 93.12 100 ALA A O 1
ATOM 786 N N . HIS A 1 101 ? -14.434 2.600 -0.633 1.00 93.25 101 HIS A N 1
ATOM 787 C CA . HIS A 1 101 ? -14.619 3.194 -1.954 1.00 93.25 101 HIS A CA 1
ATOM 788 C C . HIS A 1 101 ? -13.809 2.490 -3.047 1.00 93.25 101 HIS A C 1
ATOM 790 O O . HIS A 1 101 ? -14.302 2.343 -4.167 1.00 93.25 101 HIS A O 1
ATOM 796 N N . SER A 1 102 ? -12.583 2.052 -2.752 1.00 90.38 102 SER A N 1
ATOM 797 C CA . SER A 1 102 ? -11.722 1.399 -3.739 1.00 90.38 102 SER A CA 1
ATOM 798 C C . SER A 1 102 ? -12.270 0.032 -4.147 1.00 90.38 102 SER A C 1
ATOM 800 O O . SER A 1 102 ? -12.400 -0.223 -5.345 1.00 90.38 102 SER A O 1
ATOM 802 N N . SER A 1 103 ? -12.685 -0.794 -3.182 1.00 94.44 103 SER A N 1
ATOM 803 C CA . SER A 1 103 ? -13.321 -2.090 -3.457 1.00 94.44 103 SER A CA 1
ATOM 804 C C . SER A 1 103 ? -14.700 -1.941 -4.104 1.00 94.44 103 SER A C 1
ATOM 806 O O . SER A 1 103 ? -15.014 -2.687 -5.027 1.00 94.44 103 SER A O 1
ATOM 808 N N . ALA A 1 104 ? -15.501 -0.939 -3.719 1.00 96.06 104 ALA A N 1
ATOM 809 C CA . ALA A 1 104 ? -16.779 -0.663 -4.379 1.00 96.06 104 ALA A CA 1
ATOM 810 C C . ALA A 1 104 ? -16.595 -0.273 -5.855 1.00 96.06 104 ALA A C 1
ATOM 812 O O . ALA A 1 104 ? -17.313 -0.770 -6.724 1.00 96.06 104 ALA A O 1
ATOM 813 N N . ARG A 1 105 ? -15.602 0.577 -6.157 1.00 95.50 105 ARG A N 1
ATOM 814 C CA . ARG A 1 105 ? -15.239 0.919 -7.541 1.00 95.50 105 ARG A CA 1
ATOM 815 C C . ARG A 1 105 ? -14.796 -0.320 -8.315 1.00 95.50 105 ARG A C 1
ATOM 817 O O . ARG A 1 105 ? -15.211 -0.502 -9.455 1.00 95.50 105 ARG A O 1
ATOM 824 N N . ASP A 1 106 ? -13.969 -1.159 -7.700 1.00 96.00 106 ASP A N 1
ATOM 825 C CA . ASP A 1 106 ? -13.474 -2.388 -8.315 1.00 96.00 106 ASP A CA 1
ATOM 826 C C . ASP A 1 106 ? -14.605 -3.382 -8.616 1.00 96.00 106 ASP A C 1
ATOM 828 O O . ASP A 1 106 ? -14.686 -3.921 -9.721 1.00 96.00 106 ASP A O 1
ATOM 832 N N . ALA A 1 107 ? -15.548 -3.543 -7.687 1.00 97.44 107 ALA A N 1
ATOM 833 C CA . ALA A 1 107 ? -16.724 -4.384 -7.877 1.00 97.44 107 ALA A CA 1
ATOM 834 C C . ALA A 1 107 ? -17.583 -3.860 -9.031 1.00 97.44 107 ALA A C 1
ATOM 836 O O . ALA A 1 107 ? -17.931 -4.623 -9.927 1.00 97.44 107 ALA A O 1
ATOM 837 N N . ALA A 1 108 ? -17.858 -2.551 -9.061 1.00 97.75 108 ALA A N 1
ATOM 838 C CA . ALA A 1 108 ? -18.636 -1.931 -10.130 1.00 97.75 108 ALA A CA 1
ATOM 839 C C . ALA A 1 108 ? -17.998 -2.152 -11.510 1.00 97.75 108 ALA A C 1
ATOM 841 O O . ALA A 1 108 ? -18.680 -2.539 -12.452 1.00 97.75 108 ALA A O 1
ATOM 842 N N . TYR A 1 109 ? -16.683 -1.958 -11.631 1.00 97.75 109 TYR A N 1
ATOM 843 C CA . TYR A 1 109 ? -15.973 -2.148 -12.898 1.0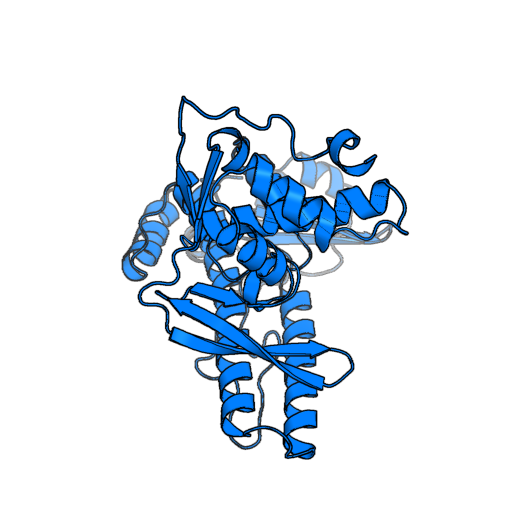0 97.75 109 TYR A CA 1
ATOM 844 C C . TYR A 1 109 ? -15.946 -3.623 -13.303 1.00 97.75 109 TYR A C 1
ATOM 846 O O . TYR A 1 109 ? -16.112 -3.943 -14.474 1.00 97.75 109 TYR A O 1
ATOM 854 N N . THR A 1 110 ? -15.787 -4.522 -12.332 1.00 97.50 110 THR A N 1
ATOM 855 C CA . THR A 1 110 ? -15.815 -5.968 -12.574 1.00 97.50 110 THR A CA 1
ATOM 856 C C . THR A 1 110 ? -17.182 -6.414 -13.079 1.00 97.50 110 THR A C 1
ATOM 858 O O . THR A 1 110 ? -17.244 -7.161 -14.048 1.00 97.50 110 THR A O 1
ATOM 861 N N . ILE A 1 111 ? -18.271 -5.924 -12.478 1.00 97.38 111 ILE A N 1
ATOM 862 C CA . ILE A 1 111 ? -19.642 -6.202 -12.926 1.00 97.38 111 ILE A CA 1
ATOM 863 C C . ILE A 1 111 ? -19.851 -5.691 -14.356 1.00 97.38 111 ILE A C 1
ATOM 865 O O . ILE A 1 111 ? -20.325 -6.444 -15.198 1.00 97.38 111 ILE A O 1
ATOM 869 N N . LEU A 1 112 ? -19.426 -4.459 -14.656 1.00 97.56 112 LEU A N 1
ATOM 870 C CA . LEU A 1 112 ? -19.544 -3.896 -16.005 1.00 97.56 112 LEU A CA 1
ATOM 871 C C . LEU A 1 112 ? -18.775 -4.707 -17.058 1.00 97.56 112 LEU A C 1
ATOM 873 O O . LEU A 1 112 ? -19.271 -4.883 -18.164 1.00 97.56 112 LEU A O 1
ATOM 877 N N . GLU A 1 113 ? -17.571 -5.193 -16.751 1.00 97.88 113 GLU A N 1
ATOM 878 C CA . GLU A 1 113 ? -16.814 -6.030 -17.694 1.00 97.88 113 GLU A CA 1
ATOM 879 C C . GLU A 1 113 ? -17.401 -7.441 -17.833 1.00 97.88 113 GLU A C 1
ATOM 881 O O . GLU A 1 113 ? -17.394 -7.988 -18.932 1.00 97.88 113 GLU A O 1
ATOM 886 N N . LEU A 1 114 ? -17.967 -8.007 -16.760 1.00 97.06 114 LEU A N 1
ATOM 887 C CA . LEU A 1 114 ? -18.716 -9.266 -16.834 1.00 97.06 114 LEU A CA 1
ATOM 888 C C . LEU A 1 114 ? -19.962 -9.132 -17.723 1.00 97.06 114 LEU A C 1
ATOM 890 O O . LEU A 1 114 ? -20.272 -10.057 -18.462 1.00 97.06 114 LEU A O 1
ATOM 894 N N . GLU A 1 115 ? -20.662 -7.994 -17.676 1.00 96.69 115 GLU A N 1
ATOM 895 C CA . GLU A 1 115 ? -21.814 -7.719 -18.548 1.00 96.69 115 GLU A CA 1
ATOM 896 C C . GLU A 1 115 ? -21.420 -7.519 -20.018 1.00 96.69 115 GLU A C 1
ATOM 898 O O . GLU A 1 115 ? -22.204 -7.834 -20.912 1.00 96.69 115 GLU A O 1
ATOM 903 N N . ARG A 1 116 ? -20.222 -6.980 -20.276 1.00 97.31 116 ARG A N 1
ATOM 904 C CA . ARG A 1 116 ? -19.701 -6.780 -21.639 1.00 97.31 116 ARG A CA 1
ATOM 905 C C . ARG A 1 116 ? -19.228 -8.071 -22.294 1.00 97.31 116 ARG A C 1
ATOM 907 O O . ARG A 1 116 ? -19.249 -8.142 -23.517 1.00 97.31 116 ARG A O 1
ATOM 914 N N . ASP A 1 117 ? -18.796 -9.048 -21.498 1.00 97.06 117 ASP A N 1
ATOM 915 C CA . ASP A 1 117 ? -18.310 -10.352 -21.969 1.00 97.06 117 ASP A CA 1
ATOM 916 C C . ASP A 1 117 ? -17.110 -10.248 -22.942 1.00 97.06 117 ASP A C 1
ATOM 918 O O . ASP A 1 117 ? -16.939 -11.036 -23.868 1.00 97.06 117 ASP A O 1
ATOM 922 N N . GLU A 1 118 ? -16.259 -9.232 -22.748 1.00 97.12 118 GLU A N 1
ATOM 923 C CA . GLU A 1 118 ? -15.053 -8.995 -23.566 1.00 97.12 118 GLU A CA 1
ATOM 924 C C . GLU A 1 118 ? -13.777 -9.594 -22.942 1.00 97.12 118 GLU A C 1
ATOM 926 O O . GLU A 1 118 ? -12.762 -9.766 -23.621 1.00 97.12 118 GLU A O 1
ATOM 931 N N . LEU A 1 119 ? -13.807 -9.890 -21.640 1.00 96.56 119 LEU A N 1
ATOM 932 C CA . LEU A 1 119 ? -12.686 -10.414 -20.858 1.00 96.56 119 LEU A CA 1
ATOM 933 C C . LEU A 1 119 ? -13.089 -11.718 -20.169 1.00 96.56 119 LEU A C 1
ATOM 935 O O . LEU A 1 119 ? -14.252 -11.916 -19.832 1.00 96.56 119 LEU A O 1
ATOM 939 N N . ASP A 1 120 ? -12.106 -12.581 -19.897 1.00 96.75 120 ASP A N 1
ATOM 940 C CA . ASP A 1 120 ? -12.329 -13.843 -19.185 1.00 96.75 120 ASP A CA 1
ATOM 941 C C . ASP A 1 120 ? -12.997 -13.602 -17.819 1.00 96.75 120 ASP A C 1
ATOM 943 O O . ASP A 1 120 ? -12.435 -12.960 -16.923 1.00 96.75 120 ASP A O 1
ATOM 947 N N . ALA A 1 121 ? -14.209 -14.134 -17.660 1.00 96.75 121 ALA A N 1
ATOM 948 C CA . ALA A 1 121 ? -15.033 -13.920 -16.477 1.00 96.75 121 ALA A CA 1
ATOM 949 C C . ALA A 1 121 ? -14.380 -14.479 -15.203 1.00 96.75 121 ALA A C 1
ATOM 951 O O . ALA A 1 121 ? -14.510 -13.901 -14.118 1.00 96.75 121 ALA A O 1
ATOM 952 N N . ASP A 1 122 ? -13.645 -15.586 -15.318 1.00 96.56 122 ASP A N 1
ATOM 953 C CA . ASP A 1 122 ? -12.950 -16.169 -14.177 1.00 96.56 122 ASP A CA 1
ATOM 954 C C . ASP A 1 122 ? -11.734 -15.336 -13.766 1.00 96.56 122 ASP A C 1
ATOM 956 O O . ASP A 1 122 ? -11.494 -15.149 -12.572 1.00 96.56 122 ASP A O 1
ATOM 960 N N . TRP A 1 123 ? -10.989 -14.778 -14.722 1.00 95.88 123 TRP A N 1
ATOM 961 C CA . TRP A 1 123 ? -9.914 -13.826 -14.453 1.00 95.88 123 TRP A CA 1
ATOM 962 C C . TRP A 1 123 ? -10.445 -12.574 -13.757 1.00 95.88 123 TRP A C 1
ATOM 964 O O . TRP A 1 123 ? -9.881 -12.171 -12.740 1.00 95.88 123 TRP A O 1
ATOM 974 N N . LEU A 1 124 ? -11.560 -12.007 -14.230 1.00 97.31 124 LEU A N 1
ATOM 975 C CA . LEU A 1 124 ? -12.207 -10.848 -13.610 1.00 97.31 124 LEU A CA 1
ATOM 976 C C . LEU A 1 124 ? -12.537 -11.097 -12.128 1.00 97.31 124 LEU A C 1
ATOM 978 O O . LEU A 1 124 ? -12.192 -10.278 -11.269 1.00 97.31 124 LEU A O 1
ATOM 982 N N . ARG A 1 125 ? -13.142 -12.252 -11.815 1.00 97.38 125 ARG A N 1
ATOM 983 C CA . ARG A 1 125 ? -13.469 -12.645 -10.434 1.00 97.38 125 ARG A CA 1
ATOM 984 C C . ARG A 1 125 ? -12.216 -12.925 -9.601 1.00 97.38 125 ARG A C 1
ATOM 986 O O . ARG A 1 125 ? -12.085 -12.377 -8.506 1.00 97.38 125 ARG A O 1
ATOM 993 N N . ARG A 1 126 ? -11.271 -13.736 -10.098 1.00 95.69 126 ARG A N 1
ATOM 994 C CA . ARG A 1 126 ? -10.018 -14.048 -9.378 1.00 95.69 126 ARG A CA 1
ATOM 995 C C . ARG A 1 126 ? -9.244 -12.778 -9.035 1.00 95.69 126 ARG A C 1
ATOM 997 O O . ARG A 1 126 ? -8.898 -12.578 -7.873 1.00 95.69 126 ARG A O 1
ATOM 1004 N N . ARG A 1 127 ? -9.090 -11.875 -10.008 1.00 94.19 127 ARG A N 1
ATOM 1005 C CA . ARG A 1 127 ? -8.426 -10.581 -9.825 1.00 94.19 127 ARG A CA 1
ATOM 1006 C C . ARG A 1 127 ? -9.098 -9.756 -8.730 1.00 94.19 127 ARG A C 1
ATOM 1008 O O . ARG A 1 127 ? -8.396 -9.251 -7.859 1.00 94.19 127 ARG A O 1
ATOM 1015 N N . TYR A 1 128 ? -10.429 -9.622 -8.749 1.00 96.62 128 TYR A N 1
ATOM 1016 C CA . TYR A 1 128 ? -11.154 -8.891 -7.702 1.00 96.62 128 TYR A CA 1
ATOM 1017 C C . TYR A 1 128 ? -10.877 -9.482 -6.310 1.00 96.62 128 TYR A C 1
ATOM 1019 O O . TYR A 1 128 ? -10.561 -8.743 -5.374 1.00 96.62 128 TYR A O 1
ATOM 1027 N N . ASN A 1 129 ? -10.952 -10.813 -6.181 1.00 96.44 129 ASN A N 1
ATOM 1028 C CA . ASN A 1 129 ? -10.709 -11.516 -4.922 1.00 96.44 129 ASN A CA 1
ATOM 1029 C C . ASN A 1 129 ? -9.297 -11.271 -4.383 1.00 96.44 129 ASN A C 1
ATOM 1031 O O . ASN A 1 129 ? -9.123 -10.833 -3.247 1.00 96.44 129 ASN A O 1
ATOM 1035 N N . GLU A 1 130 ? -8.294 -11.583 -5.199 1.00 91.12 130 GLU A N 1
ATOM 1036 C CA . GLU A 1 130 ? -6.886 -11.563 -4.812 1.00 91.12 130 GLU A CA 1
ATOM 1037 C C . GLU A 1 130 ? -6.438 -10.142 -4.495 1.00 91.12 130 GLU A C 1
ATOM 1039 O O . GLU A 1 130 ? -5.887 -9.893 -3.421 1.00 91.12 130 GLU A O 1
ATOM 1044 N N . ARG A 1 131 ? -6.773 -9.191 -5.374 1.00 89.00 131 ARG A N 1
ATOM 1045 C CA . ARG A 1 131 ? -6.405 -7.788 -5.212 1.00 89.00 131 ARG A CA 1
ATOM 1046 C C . ARG A 1 131 ? -6.943 -7.207 -3.907 1.00 89.00 131 ARG A C 1
ATOM 1048 O O . ARG A 1 131 ? -6.176 -6.626 -3.141 1.00 89.00 131 ARG A O 1
ATOM 1055 N N . ASN A 1 132 ? -8.246 -7.335 -3.651 1.00 92.38 132 ASN A N 1
ATOM 1056 C CA . ASN A 1 132 ? -8.861 -6.706 -2.479 1.00 92.38 132 ASN A CA 1
ATOM 1057 C C . ASN A 1 132 ? -8.428 -7.396 -1.178 1.00 92.38 132 ASN A C 1
ATOM 1059 O O . ASN A 1 132 ? -8.142 -6.712 -0.195 1.00 92.38 132 ASN A O 1
ATOM 1063 N N . ARG A 1 133 ? -8.258 -8.728 -1.177 1.00 92.12 133 ARG A N 1
ATOM 1064 C CA . ARG A 1 133 ? -7.688 -9.445 -0.022 1.00 92.12 133 ARG A CA 1
ATOM 1065 C C . ARG A 1 133 ? -6.257 -9.014 0.271 1.00 92.12 133 ARG A C 1
ATOM 1067 O O . ARG A 1 133 ? -5.909 -8.817 1.434 1.00 92.12 133 ARG A O 1
ATOM 1074 N N . GLN A 1 134 ? -5.435 -8.850 -0.764 1.00 84.88 134 GLN A N 1
ATOM 1075 C CA . GLN A 1 134 ? -4.041 -8.455 -0.605 1.00 84.88 134 GLN A CA 1
ATOM 1076 C C . GLN A 1 134 ? -3.912 -7.033 -0.051 1.00 84.88 134 GLN A C 1
ATOM 1078 O O . GLN A 1 134 ? -3.145 -6.829 0.889 1.00 84.88 134 GLN A O 1
ATOM 1083 N N . VAL A 1 135 ? -4.703 -6.079 -0.557 1.00 84.06 135 VAL A N 1
ATOM 1084 C CA . VAL A 1 135 ? -4.726 -4.704 -0.028 1.00 84.06 135 VAL A CA 1
ATOM 1085 C C . VAL A 1 135 ? -5.179 -4.681 1.433 1.00 84.06 135 VAL A C 1
ATOM 1087 O O . VAL A 1 135 ? -4.481 -4.130 2.279 1.00 84.06 135 VAL A O 1
ATOM 1090 N N . ILE A 1 136 ? -6.302 -5.320 1.781 1.00 87.44 136 ILE A N 1
ATOM 1091 C CA . ILE A 1 136 ? -6.784 -5.331 3.175 1.00 87.44 136 ILE A CA 1
ATOM 1092 C C . ILE A 1 136 ? -5.753 -5.994 4.102 1.00 87.44 136 ILE A C 1
ATOM 1094 O O . ILE A 1 136 ? -5.455 -5.474 5.178 1.00 87.44 136 ILE A O 1
ATOM 1098 N N . SER A 1 137 ? -5.144 -7.105 3.669 1.00 85.19 137 SER A N 1
ATOM 1099 C CA . SER A 1 137 ? -4.088 -7.775 4.432 1.00 85.19 137 SER A CA 1
ATOM 1100 C C . SER A 1 137 ? -2.875 -6.873 4.675 1.00 85.19 137 SER A C 1
ATOM 1102 O O . SER A 1 137 ? -2.252 -6.993 5.730 1.00 85.19 137 SER A O 1
ATOM 1104 N N . GLN A 1 138 ? -2.531 -5.981 3.743 1.00 77.56 138 GLN A N 1
ATOM 1105 C CA . GLN A 1 138 ? -1.444 -5.015 3.927 1.00 77.56 138 GLN A CA 1
ATOM 1106 C C . GLN A 1 138 ? -1.782 -3.999 5.017 1.00 77.56 138 GLN A C 1
ATOM 1108 O O . GLN A 1 138 ? -0.958 -3.769 5.898 1.00 77.56 138 GLN A O 1
ATOM 1113 N N . TYR A 1 139 ? -3.006 -3.469 5.033 1.00 80.56 139 TYR A N 1
ATOM 1114 C CA . TYR A 1 139 ? -3.444 -2.565 6.099 1.00 80.56 139 TYR A CA 1
ATOM 1115 C C . TYR A 1 139 ? -3.496 -3.246 7.478 1.00 80.56 139 TYR A C 1
ATOM 1117 O O . TYR A 1 139 ? -3.082 -2.637 8.463 1.00 80.56 139 TYR A O 1
ATOM 1125 N N . ILE A 1 140 ? -3.941 -4.507 7.567 1.00 82.19 140 ILE A N 1
ATOM 1126 C CA . ILE A 1 140 ? -3.933 -5.278 8.830 1.00 82.19 140 ILE A CA 1
ATOM 1127 C C . ILE A 1 140 ? -2.504 -5.427 9.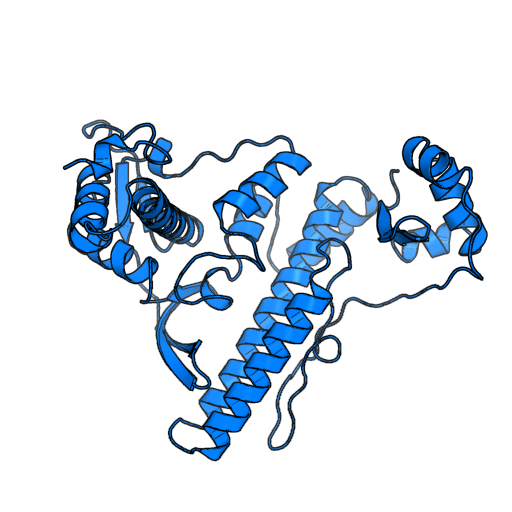358 1.00 82.19 140 ILE A C 1
ATOM 1129 O O . ILE A 1 140 ? -2.215 -5.121 10.513 1.00 82.19 140 ILE A O 1
ATOM 1133 N N . ARG A 1 141 ? -1.583 -5.854 8.493 1.00 75.62 141 ARG A N 1
ATOM 1134 C CA . ARG A 1 141 ? -0.173 -6.010 8.859 1.00 75.62 141 ARG A CA 1
ATOM 1135 C C . ARG A 1 141 ? 0.466 -4.672 9.255 1.00 75.62 141 ARG A C 1
ATOM 1137 O O . ARG A 1 141 ? 1.290 -4.657 10.165 1.00 75.62 141 ARG A O 1
ATOM 1144 N N . PHE A 1 142 ? 0.048 -3.553 8.650 1.00 74.25 142 PHE A N 1
ATOM 1145 C CA . PHE A 1 142 ? 0.526 -2.223 9.046 1.00 74.25 142 PHE A CA 1
ATOM 1146 C C . PHE A 1 142 ? 0.116 -1.909 10.473 1.00 74.25 142 PHE A C 1
ATOM 1148 O O . PHE A 1 142 ? 0.941 -1.453 11.260 1.00 74.25 142 PHE A O 1
ATOM 1155 N N . ALA A 1 143 ? -1.147 -2.167 10.809 1.00 76.00 143 ALA A N 1
ATOM 1156 C CA . ALA A 1 143 ? -1.634 -1.957 12.159 1.00 76.00 143 ALA A CA 1
ATOM 1157 C C . ALA A 1 143 ? -0.807 -2.775 13.162 1.00 76.00 143 ALA A C 1
ATOM 1159 O O . ALA A 1 143 ? -0.319 -2.216 14.141 1.00 76.00 143 ALA A O 1
ATOM 1160 N N . HIS A 1 144 ? -0.555 -4.059 12.875 1.00 73.81 144 HIS A N 1
ATOM 1161 C CA . HIS A 1 144 ? 0.291 -4.910 13.723 1.00 73.81 144 HIS A CA 1
ATOM 1162 C C . HIS A 1 144 ? 1.695 -4.322 13.913 1.00 73.81 144 HIS A C 1
ATOM 1164 O O . HIS A 1 144 ? 2.185 -4.244 15.041 1.00 73.81 144 HIS A O 1
ATOM 1170 N N . PHE A 1 145 ? 2.322 -3.854 12.829 1.00 68.94 145 PHE A N 1
ATOM 1171 C CA . PHE A 1 145 ? 3.619 -3.194 12.913 1.00 68.94 145 PHE A CA 1
ATOM 1172 C C . PHE A 1 145 ? 3.561 -1.947 13.800 1.00 68.94 145 PHE A C 1
ATOM 1174 O O . PHE A 1 145 ? 4.367 -1.818 14.721 1.00 68.94 145 PHE A O 1
ATOM 1181 N N . TRP A 1 146 ? 2.600 -1.054 13.561 1.00 70.12 146 TRP A N 1
ATOM 1182 C CA . TRP A 1 146 ? 2.456 0.181 14.329 1.00 70.12 146 TRP A CA 1
ATOM 1183 C C . TRP A 1 146 ? 2.376 -0.108 15.831 1.00 70.12 146 TRP A C 1
ATOM 1185 O O . TRP A 1 146 ? 3.089 0.513 16.620 1.00 70.12 146 TRP A O 1
ATOM 1195 N N . TYR A 1 147 ? 1.584 -1.112 16.215 1.00 71.69 147 TYR A N 1
ATOM 1196 C CA . TYR A 1 147 ? 1.468 -1.545 17.604 1.00 71.69 147 TYR A CA 1
ATOM 1197 C C . TYR A 1 147 ? 2.782 -2.120 18.167 1.00 71.69 147 TYR A C 1
ATOM 1199 O O . TYR A 1 147 ? 3.127 -1.810 19.306 1.00 71.69 147 TYR A O 1
ATOM 1207 N N . SER A 1 148 ? 3.557 -2.878 17.383 1.00 63.56 148 SER A N 1
ATOM 1208 C CA . SER A 1 148 ? 4.860 -3.417 17.819 1.00 63.56 148 SER A CA 1
ATOM 1209 C C . SER A 1 148 ? 5.965 -2.356 17.973 1.00 63.56 148 SER A C 1
ATOM 1211 O O . SER A 1 148 ? 6.781 -2.431 18.897 1.00 63.56 148 SER A O 1
ATOM 1213 N N . ALA A 1 149 ? 5.992 -1.354 17.088 1.00 57.31 149 ALA A N 1
ATOM 1214 C CA . ALA A 1 149 ? 7.077 -0.379 16.996 1.00 57.31 149 ALA A CA 1
ATOM 1215 C C . ALA A 1 149 ? 6.931 0.778 17.979 1.00 57.31 149 ALA A C 1
ATOM 1217 O O . ALA A 1 149 ? 7.927 1.252 18.519 1.00 57.31 149 ALA A O 1
ATOM 1218 N N . ASN A 1 150 ? 5.699 1.213 18.258 1.00 57.47 150 ASN A N 1
ATOM 1219 C CA . ASN A 1 150 ? 5.466 2.347 19.152 1.00 57.47 150 ASN A CA 1
ATOM 1220 C C . ASN A 1 150 ? 5.710 2.035 20.636 1.00 57.47 150 ASN A C 1
ATOM 1222 O O . ASN A 1 150 ? 5.447 2.893 21.479 1.00 57.47 150 ASN A O 1
ATOM 1226 N N . GLY A 1 151 ? 6.160 0.820 20.984 1.00 53.00 151 GLY A N 1
ATOM 1227 C CA . GLY A 1 151 ? 6.526 0.435 22.353 1.00 53.00 151 GLY A CA 1
ATOM 1228 C C . GLY A 1 151 ? 5.395 0.567 2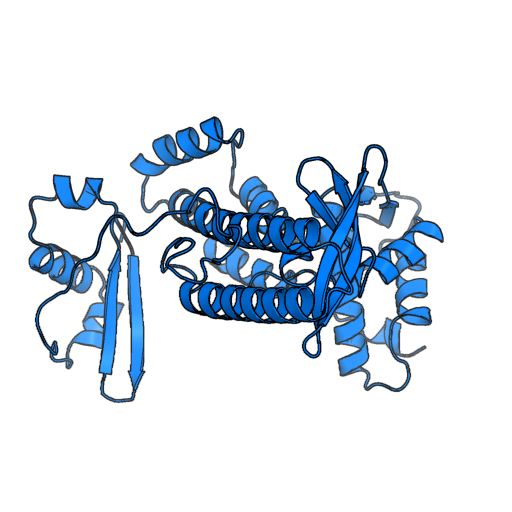3.380 1.00 53.00 151 GLY A C 1
ATOM 1229 O O . GLY A 1 151 ? 5.605 0.310 24.560 1.00 53.00 151 GLY A O 1
ATOM 1230 N N . CYS A 1 152 ? 4.182 0.927 22.950 1.00 49.91 152 CYS A N 1
ATOM 1231 C CA . CYS A 1 152 ? 2.994 1.062 23.790 1.00 49.91 152 CYS A CA 1
ATOM 1232 C C . CYS A 1 152 ? 2.471 -0.299 24.262 1.00 49.91 152 CYS A C 1
ATOM 1234 O O . CYS A 1 152 ? 1.428 -0.354 24.898 1.00 49.91 152 CYS A O 1
ATOM 1236 N N . PHE A 1 153 ? 3.170 -1.386 23.924 1.00 50.69 153 PHE A N 1
ATOM 1237 C CA . PHE A 1 153 ? 2.817 -2.756 24.246 1.00 50.69 153 PHE A CA 1
ATOM 1238 C C . PHE A 1 153 ? 4.084 -3.615 24.323 1.00 50.69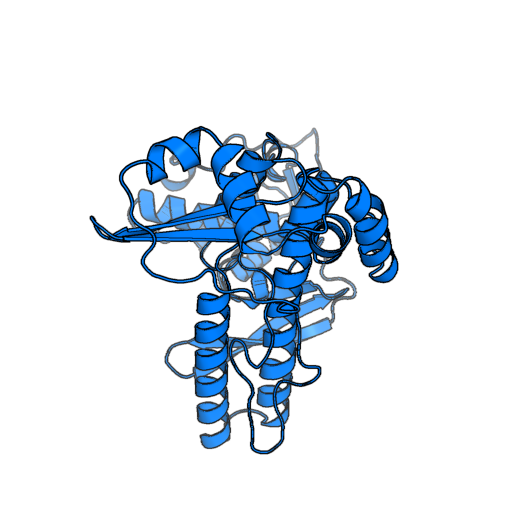 153 PHE A C 1
ATOM 1240 O O . PHE A 1 153 ? 4.386 -4.363 23.396 1.00 50.69 153 PHE A O 1
ATOM 1247 N N . THR A 1 154 ? 4.845 -3.528 25.414 1.00 42.44 154 THR A N 1
ATOM 1248 C CA . THR A 1 154 ? 5.965 -4.460 25.656 1.00 42.44 154 THR A CA 1
ATOM 1249 C C . THR A 1 154 ? 5.492 -5.917 25.625 1.00 42.44 154 THR A C 1
ATOM 1251 O O . THR A 1 154 ? 6.170 -6.773 25.073 1.00 42.44 154 THR A O 1
ATOM 1254 N N . ASP A 1 155 ? 4.262 -6.170 26.077 1.00 43.97 155 ASP A N 1
ATOM 1255 C CA . ASP A 1 155 ? 3.662 -7.507 26.106 1.00 43.97 155 ASP A CA 1
ATOM 1256 C C . ASP A 1 155 ? 3.065 -7.938 24.746 1.00 43.97 155 ASP A C 1
ATOM 1258 O O . ASP A 1 155 ? 2.890 -9.132 24.510 1.00 43.97 155 ASP A O 1
ATOM 1262 N N . LEU A 1 156 ? 2.771 -7.002 23.820 1.00 41.59 156 LEU A N 1
ATOM 1263 C CA . LEU A 1 156 ? 2.516 -7.360 22.412 1.00 41.59 156 LEU A CA 1
ATOM 1264 C C . LEU A 1 156 ? 3.808 -7.443 21.601 1.00 41.59 156 LEU A C 1
ATOM 1266 O O . LEU A 1 156 ? 3.732 -7.943 20.494 1.00 41.59 156 LEU A O 1
ATOM 1270 N N . GLN A 1 157 ? 4.981 -7.002 22.060 1.00 41.09 157 GLN A N 1
ATOM 1271 C CA . GLN A 1 157 ? 6.191 -7.234 21.262 1.00 41.09 157 GLN A CA 1
ATOM 1272 C C . GLN A 1 157 ? 6.471 -8.728 21.121 1.00 41.09 157 GLN A C 1
ATOM 1274 O O . GLN A 1 157 ? 6.740 -9.171 20.013 1.00 41.09 157 GLN A O 1
ATOM 1279 N N . GLU A 1 158 ? 6.306 -9.510 22.190 1.00 43.34 158 GLU A N 1
ATOM 1280 C CA . GLU A 1 158 ? 6.428 -10.971 22.126 1.00 43.34 158 GLU A CA 1
ATOM 1281 C C . GLU A 1 158 ? 5.296 -11.595 21.298 1.00 43.34 158 GLU A C 1
ATOM 1283 O O . GLU A 1 158 ? 5.564 -12.388 20.404 1.00 43.34 158 GLU A O 1
ATOM 1288 N N . HIS A 1 159 ? 4.046 -11.160 21.486 1.00 40.97 159 HIS A N 1
ATOM 1289 C CA . HIS A 1 159 ? 2.901 -11.706 20.745 1.00 40.97 159 HIS A CA 1
ATOM 1290 C C . HIS A 1 159 ? 2.857 -11.290 19.259 1.00 40.97 159 HIS A C 1
ATOM 1292 O O . HIS A 1 159 ? 2.498 -12.077 18.390 1.00 40.97 159 HIS A O 1
ATOM 1298 N N . CYS A 1 160 ? 3.242 -10.058 18.928 1.00 38.47 160 CYS A N 1
ATOM 1299 C CA . CYS A 1 160 ? 3.392 -9.580 17.554 1.00 38.47 160 CYS A CA 1
ATOM 1300 C C . CYS A 1 160 ? 4.648 -10.151 16.903 1.00 38.47 160 CYS A C 1
ATOM 1302 O O . CYS A 1 160 ? 4.605 -10.386 15.702 1.00 38.47 160 CYS A O 1
ATOM 1304 N N . ALA A 1 161 ? 5.726 -10.412 17.653 1.00 43.22 161 ALA A N 1
ATOM 1305 C CA . ALA A 1 161 ? 6.858 -11.189 17.157 1.00 43.22 161 ALA A CA 1
ATOM 1306 C C . ALA A 1 161 ? 6.454 -12.642 16.886 1.00 43.22 161 ALA A C 1
ATOM 1308 O O . ALA A 1 161 ? 6.884 -13.189 15.882 1.00 43.22 161 ALA A O 1
ATOM 1309 N N . GLU A 1 162 ? 5.586 -13.249 17.701 1.00 41.84 162 GLU A N 1
ATOM 1310 C CA . GLU A 1 162 ? 5.005 -14.573 17.445 1.00 41.84 162 GLU A CA 1
ATOM 1311 C C . GLU A 1 162 ? 4.082 -14.576 16.218 1.00 41.84 162 GLU A C 1
ATOM 1313 O O . GLU A 1 162 ? 4.262 -15.411 15.343 1.00 41.84 162 GLU A O 1
ATOM 1318 N N . ILE A 1 163 ? 3.172 -13.605 16.072 1.00 39.41 163 ILE A N 1
ATOM 1319 C CA . ILE A 1 163 ? 2.312 -13.460 14.878 1.00 39.41 163 ILE A CA 1
ATOM 1320 C C . ILE A 1 163 ? 3.146 -13.172 13.622 1.00 39.41 163 ILE A C 1
ATOM 1322 O O . ILE A 1 163 ? 2.842 -13.669 12.536 1.00 39.41 163 ILE A O 1
ATOM 1326 N N . ALA A 1 164 ? 4.196 -12.360 13.748 1.00 39.59 164 ALA A N 1
ATOM 1327 C CA . ALA A 1 164 ? 5.113 -12.083 12.656 1.00 39.59 164 ALA A CA 1
ATOM 1328 C C . ALA A 1 164 ? 5.931 -13.341 12.317 1.00 39.59 164 ALA A C 1
ATOM 1330 O O . ALA A 1 164 ? 6.019 -13.686 11.145 1.00 39.59 164 ALA A O 1
ATOM 1331 N N . LYS A 1 165 ? 6.394 -14.112 13.308 1.00 40.84 165 LYS A N 1
ATOM 1332 C CA . LYS A 1 165 ? 7.093 -15.399 13.150 1.00 40.84 165 LYS A CA 1
ATOM 1333 C C . LYS A 1 165 ? 6.213 -16.497 12.544 1.00 40.84 165 LYS A C 1
ATOM 1335 O O . LYS A 1 165 ? 6.683 -17.199 11.652 1.00 40.84 165 LYS A O 1
ATOM 1340 N N . ASP A 1 166 ? 4.943 -16.590 12.931 1.00 37.47 166 ASP A N 1
ATOM 1341 C CA . ASP A 1 166 ? 3.939 -17.479 12.325 1.00 37.47 166 ASP A CA 1
ATOM 1342 C C . ASP A 1 166 ? 3.628 -17.084 10.871 1.00 37.47 166 ASP A C 1
ATOM 1344 O O . ASP A 1 166 ? 3.275 -17.926 10.045 1.00 37.47 166 ASP A O 1
ATOM 1348 N N . ALA A 1 167 ? 3.833 -15.809 10.524 1.00 35.62 167 ALA A N 1
ATOM 1349 C CA . ALA A 1 167 ? 3.821 -15.303 9.154 1.00 35.62 167 ALA A CA 1
ATOM 1350 C C . ALA A 1 167 ? 5.205 -15.339 8.457 1.00 35.62 167 ALA A C 1
ATOM 1352 O O . ALA A 1 167 ? 5.312 -14.883 7.316 1.00 35.62 167 ALA A O 1
ATOM 1353 N N . GLY A 1 168 ? 6.251 -15.875 9.105 1.00 32.50 168 GLY A N 1
ATOM 1354 C CA . GLY A 1 168 ? 7.617 -15.996 8.573 1.00 32.50 168 GLY A CA 1
ATOM 1355 C C . GLY A 1 168 ? 8.454 -14.707 8.576 1.00 32.50 168 GLY A C 1
ATOM 1356 O O . GLY A 1 168 ? 9.374 -14.569 7.773 1.00 32.50 168 GLY A O 1
ATOM 1357 N N . LEU A 1 169 ? 8.124 -13.743 9.431 1.00 37.78 169 LEU A N 1
ATOM 1358 C CA . LEU A 1 169 ? 8.674 -12.390 9.467 1.00 37.78 169 LEU A CA 1
ATOM 1359 C C . LEU A 1 169 ? 9.244 -12.087 10.867 1.00 37.78 169 LEU A C 1
ATOM 1361 O O . LEU A 1 169 ? 8.503 -11.797 11.795 1.00 37.78 169 LEU A O 1
ATOM 1365 N N . GLU A 1 170 ? 10.565 -12.114 11.034 1.00 39.44 170 GLU A N 1
ATOM 1366 C CA . GLU A 1 170 ? 11.234 -11.414 12.144 1.00 39.44 170 GLU A CA 1
ATOM 1367 C C . GLU A 1 170 ? 11.495 -9.981 11.659 1.00 39.44 170 GLU A C 1
ATOM 1369 O O . GLU A 1 170 ? 12.141 -9.825 10.627 1.00 39.44 170 GLU A O 1
ATOM 1374 N N . LEU A 1 171 ? 10.934 -8.941 12.298 1.00 46.81 171 LEU A N 1
ATOM 1375 C CA . LEU A 1 171 ? 11.094 -7.557 11.820 1.00 46.81 171 LEU A CA 1
ATOM 1376 C C . LEU A 1 171 ? 11.566 -6.607 12.933 1.00 46.81 171 LEU A C 1
ATOM 1378 O O . LEU A 1 171 ? 10.838 -6.324 13.882 1.00 46.81 171 LEU A O 1
ATOM 1382 N N . ASN A 1 172 ? 12.759 -6.040 12.765 1.00 42.91 172 ASN A N 1
ATOM 1383 C CA . ASN A 1 172 ? 13.208 -4.806 13.416 1.00 42.91 172 ASN A CA 1
ATOM 1384 C C . ASN A 1 172 ? 12.686 -3.550 12.655 1.00 42.91 172 ASN A C 1
ATOM 1386 O O . ASN A 1 172 ? 12.173 -3.680 11.543 1.00 42.91 172 ASN A O 1
ATOM 1390 N N . PRO A 1 173 ? 12.830 -2.311 13.170 1.00 42.19 173 PRO A N 1
ATOM 1391 C CA . PRO A 1 173 ? 12.333 -1.092 12.504 1.00 42.19 173 PRO A CA 1
ATOM 1392 C C . PRO A 1 173 ? 12.815 -0.875 11.053 1.00 42.19 173 PRO A C 1
ATOM 1394 O O . PRO A 1 173 ? 12.068 -0.368 10.220 1.00 42.19 173 PRO A O 1
ATOM 1397 N N . SER A 1 174 ? 14.028 -1.317 10.702 1.00 43.75 174 SER A N 1
ATOM 1398 C CA . SER A 1 174 ? 14.540 -1.279 9.319 1.00 43.75 174 SER A CA 1
ATOM 1399 C C . SER A 1 174 ? 13.942 -2.373 8.422 1.00 43.75 174 SER A C 1
ATOM 1401 O O . SER A 1 174 ? 13.809 -2.205 7.209 1.00 43.75 174 SER A O 1
ATOM 1403 N N . GLU A 1 175 ? 13.503 -3.481 9.011 1.00 48.03 175 GLU A N 1
ATOM 1404 C CA . GLU A 1 175 ? 12.756 -4.532 8.324 1.00 48.03 175 GLU A CA 1
ATOM 1405 C C . GLU A 1 175 ? 11.276 -4.181 8.194 1.00 48.03 175 GLU A C 1
ATOM 1407 O O . GLU A 1 175 ? 10.639 -4.557 7.217 1.00 48.03 175 GLU A O 1
ATOM 1412 N N . ALA A 1 176 ? 10.752 -3.374 9.111 1.00 46.19 176 ALA A N 1
ATOM 1413 C CA . ALA A 1 176 ? 9.456 -2.748 8.977 1.00 46.19 176 ALA A CA 1
ATOM 1414 C C . ALA A 1 176 ? 9.439 -1.636 7.937 1.00 46.19 176 ALA A C 1
ATOM 1416 O O . ALA A 1 176 ? 8.474 -1.540 7.191 1.00 46.19 176 ALA A O 1
ATOM 1417 N N . TRP A 1 177 ? 10.525 -0.862 7.823 1.00 46.16 177 TRP A N 1
ATOM 1418 C CA . TRP A 1 177 ? 10.773 -0.017 6.661 1.00 46.16 177 TRP A CA 1
ATOM 1419 C C . TRP A 1 177 ? 10.721 -0.853 5.386 1.00 46.16 177 TRP A C 1
ATOM 1421 O O . TRP A 1 177 ? 9.962 -0.511 4.484 1.00 46.16 177 TRP A O 1
ATOM 1431 N N . ARG A 1 178 ? 11.438 -1.987 5.336 1.00 48.31 178 ARG A N 1
ATOM 1432 C CA . ARG A 1 178 ? 11.335 -2.972 4.247 1.00 48.31 178 ARG A CA 1
ATOM 1433 C C . ARG A 1 178 ? 9.882 -3.378 4.039 1.00 48.31 178 ARG A C 1
ATOM 1435 O O . ARG A 1 178 ? 9.401 -3.214 2.945 1.00 48.31 178 ARG A O 1
ATOM 1442 N N . TRP A 1 179 ? 9.143 -3.786 5.056 1.00 50.00 179 TRP A N 1
ATOM 1443 C CA . TRP A 1 179 ? 7.781 -4.301 4.938 1.00 50.00 179 TRP A CA 1
ATOM 1444 C C . TRP A 1 179 ? 6.741 -3.251 4.479 1.00 50.00 179 TRP A C 1
ATOM 1446 O O . TRP A 1 179 ? 6.008 -3.502 3.521 1.00 50.00 179 TRP A O 1
ATOM 1456 N N . LEU A 1 180 ? 6.738 -2.051 5.074 1.00 48.47 180 LEU A N 1
ATOM 1457 C CA . LEU A 1 180 ? 5.941 -0.893 4.636 1.00 48.47 180 LEU A CA 1
ATOM 1458 C C . LEU A 1 180 ? 6.294 -0.473 3.214 1.00 48.47 180 LEU A C 1
ATOM 1460 O O . LEU A 1 180 ? 5.447 0.073 2.515 1.00 48.47 180 LEU A O 1
ATOM 1464 N N . SER A 1 181 ? 7.539 -0.733 2.804 1.00 43.00 181 SER A N 1
ATOM 1465 C CA . SER A 1 181 ? 8.023 -0.490 1.454 1.00 43.00 181 SER A CA 1
ATOM 1466 C C . SER A 1 181 ? 7.982 -1.704 0.503 1.00 43.00 181 SER A C 1
ATOM 1468 O O . SER A 1 181 ? 8.251 -1.550 -0.684 1.00 43.00 181 SER A O 1
ATOM 1470 N N . GLN A 1 182 ? 7.596 -2.888 0.989 1.00 45.06 182 GLN A N 1
ATOM 1471 C CA . GLN A 1 182 ? 7.589 -4.174 0.267 1.00 45.06 182 GLN A CA 1
ATOM 1472 C C . GLN A 1 182 ? 6.178 -4.681 -0.044 1.00 45.06 182 GLN A C 1
ATOM 1474 O O . GLN A 1 182 ? 6.015 -5.739 -0.654 1.00 45.06 182 GLN A O 1
ATOM 1479 N N . GLY A 1 183 ? 5.139 -3.978 0.409 1.00 41.78 183 GLY A N 1
ATOM 1480 C CA . GLY A 1 183 ? 3.753 -4.406 0.270 1.00 41.78 183 GLY A CA 1
ATOM 1481 C C . GLY A 1 183 ? 2.951 -3.527 -0.681 1.00 41.78 183 GLY A C 1
ATOM 1482 O O . GLY A 1 183 ? 2.464 -2.481 -0.280 1.00 41.78 183 GLY A O 1
ATOM 1483 N N . GLY A 1 184 ? 2.728 -3.996 -1.912 1.00 50.81 184 GLY A N 1
ATOM 1484 C CA . GLY A 1 184 ? 1.518 -3.657 -2.675 1.00 50.81 184 GLY A CA 1
ATOM 1485 C C . GLY A 1 184 ? 1.424 -2.296 -3.342 1.00 50.81 184 GLY A C 1
ATOM 1486 O O . GLY A 1 184 ? 0.358 -1.990 -3.872 1.00 50.81 184 GLY A O 1
ATOM 1487 N N . PHE A 1 185 ? 2.500 -1.513 -3.400 1.00 55.41 185 PHE A N 1
ATOM 1488 C CA . PHE A 1 185 ? 2.438 -0.193 -4.032 1.00 55.41 185 PHE A CA 1
ATOM 1489 C C . PHE A 1 185 ? 2.030 -0.222 -5.508 1.00 55.41 185 PHE A C 1
ATOM 1491 O O . PHE A 1 185 ? 1.434 0.724 -6.009 1.00 55.41 185 PHE A O 1
ATOM 1498 N N . ALA A 1 186 ? 2.349 -1.326 -6.182 1.00 53.94 186 ALA A N 1
ATOM 1499 C CA . ALA A 1 186 ? 1.961 -1.613 -7.554 1.00 53.94 186 ALA A CA 1
ATOM 1500 C C . ALA A 1 186 ? 0.499 -2.066 -7.708 1.00 53.94 186 ALA A C 1
ATOM 1502 O O . ALA A 1 186 ? -0.043 -2.047 -8.810 1.00 53.94 186 ALA A O 1
ATOM 1503 N N . LEU A 1 187 ? -0.125 -2.551 -6.633 1.00 61.31 187 LEU A N 1
ATOM 1504 C CA . LEU A 1 187 ? -1.463 -3.136 -6.701 1.00 61.31 187 LEU A CA 1
ATOM 1505 C C . LEU A 1 187 ? -2.530 -2.066 -6.608 1.00 61.31 187 LEU A C 1
ATOM 1507 O O . LEU A 1 187 ? -3.560 -2.191 -7.261 1.00 61.31 187 LEU A O 1
ATOM 1511 N N . GLU A 1 188 ? -2.305 -1.029 -5.799 1.00 68.81 188 GLU A N 1
ATOM 1512 C CA . GLU A 1 188 ? -3.234 0.092 -5.706 1.00 68.81 188 GLU A CA 1
ATOM 1513 C C . GLU A 1 188 ? -3.333 0.871 -7.016 1.00 68.81 188 GLU A C 1
ATOM 1515 O O . GLU A 1 188 ? -4.445 1.136 -7.486 1.00 68.81 188 GLU A O 1
ATOM 1520 N N . ASP A 1 189 ? -2.178 1.160 -7.614 1.00 78.25 189 ASP A N 1
ATOM 1521 C CA . ASP A 1 189 ? -2.041 1.830 -8.897 1.00 78.25 189 ASP A CA 1
ATOM 1522 C C . ASP A 1 189 ? -0.928 1.142 -9.713 1.00 78.25 189 ASP A C 1
ATOM 1524 O O . ASP A 1 189 ? 0.250 1.244 -9.364 1.00 78.25 189 ASP A O 1
ATOM 1528 N N . PRO A 1 190 ? -1.253 0.465 -10.828 1.00 83.81 190 PRO A N 1
ATOM 1529 C CA . PRO A 1 190 ? -0.252 -0.234 -11.632 1.00 83.81 190 PRO A CA 1
ATOM 1530 C C . PRO A 1 190 ? 0.724 0.717 -12.334 1.00 83.81 190 PRO A C 1
ATOM 1532 O O . PRO A 1 190 ? 1.684 0.271 -12.958 1.00 83.81 190 PRO A O 1
ATOM 1535 N N . THR A 1 191 ? 0.492 2.030 -12.275 1.00 85.06 191 THR A N 1
ATOM 1536 C CA . THR A 1 191 ? 1.306 3.018 -12.982 1.00 85.06 191 THR A CA 1
ATOM 1537 C C . THR A 1 191 ? 2.286 3.771 -12.101 1.00 85.06 191 THR A C 1
ATOM 1539 O O . THR A 1 191 ? 3.182 4.423 -12.642 1.00 85.06 191 THR A O 1
ATOM 1542 N N . ARG A 1 192 ? 2.178 3.671 -10.771 1.00 82.19 192 ARG A N 1
ATOM 1543 C CA . ARG A 1 192 ? 3.076 4.365 -9.840 1.00 82.19 192 ARG A CA 1
ATOM 1544 C C . ARG A 1 192 ? 3.118 3.693 -8.468 1.00 82.19 192 ARG A C 1
ATOM 1546 O O . ARG A 1 192 ? 2.107 3.150 -8.046 1.00 82.19 192 ARG A O 1
ATOM 1553 N N . PRO A 1 193 ? 4.229 3.814 -7.726 1.00 78.44 193 PRO A N 1
ATOM 1554 C CA . PRO A 1 193 ? 4.262 3.354 -6.347 1.00 78.44 193 PRO A CA 1
ATOM 1555 C C . PRO A 1 193 ? 3.417 4.264 -5.440 1.00 78.44 193 PRO A C 1
ATOM 1557 O O . PRO A 1 193 ? 3.727 5.450 -5.297 1.00 78.44 193 PRO A O 1
ATOM 1560 N N . ALA A 1 194 ? 2.375 3.719 -4.808 1.00 73.38 194 ALA A N 1
ATOM 1561 C CA . ALA A 1 194 ? 1.542 4.444 -3.845 1.00 73.38 194 ALA A CA 1
ATOM 1562 C C . ALA A 1 194 ? 0.927 3.529 -2.772 1.00 73.38 194 ALA A C 1
ATOM 1564 O O . ALA A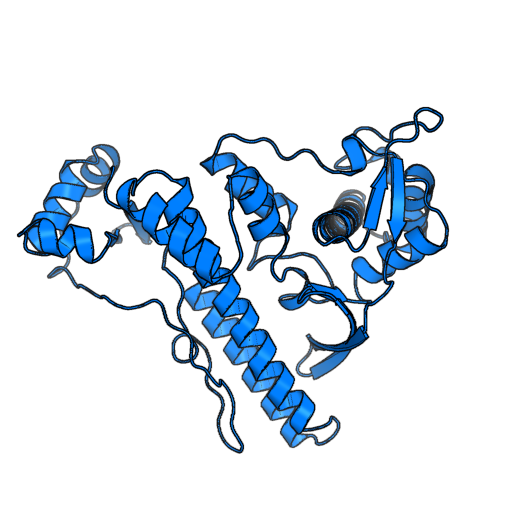 1 194 ? 0.651 2.366 -3.039 1.00 73.38 194 ALA A O 1
ATOM 1565 N N . PHE A 1 195 ? 0.687 4.069 -1.575 1.00 68.44 195 PHE A N 1
ATOM 1566 C CA . PHE A 1 195 ? -0.055 3.422 -0.487 1.00 68.44 195 PHE A CA 1
ATOM 1567 C C . PHE A 1 195 ? -1.176 4.343 -0.009 1.00 68.44 195 PHE A C 1
ATOM 1569 O O . PHE A 1 195 ? -0.926 5.432 0.525 1.00 68.44 195 PHE A O 1
ATOM 1576 N N . GLY A 1 196 ? -2.423 3.936 -0.234 1.00 68.56 196 GLY A N 1
ATOM 1577 C CA . GLY A 1 196 ? -3.581 4.814 -0.157 1.00 68.56 196 GLY A CA 1
ATOM 1578 C C . GLY A 1 196 ? -3.386 6.081 -0.998 1.00 68.56 196 GLY A C 1
ATOM 1579 O O . GLY A 1 196 ? -3.164 6.058 -2.207 1.00 68.56 196 GLY A O 1
ATOM 1580 N N . SER A 1 197 ? -3.460 7.239 -0.340 1.00 65.50 197 SER A N 1
ATOM 1581 C CA . SER A 1 197 ? -3.234 8.547 -0.968 1.00 65.50 197 SER A CA 1
ATOM 1582 C C . SER A 1 197 ? -1.771 9.003 -0.978 1.00 65.50 197 SER A C 1
ATOM 1584 O O . SER A 1 197 ? -1.486 10.083 -1.497 1.00 65.50 197 SER A O 1
ATOM 1586 N N . PHE A 1 198 ? -0.852 8.243 -0.378 1.00 70.69 198 PHE A N 1
ATOM 1587 C CA . PHE A 1 198 ? 0.543 8.648 -0.211 1.00 70.69 198 PHE A CA 1
ATOM 1588 C C . PHE A 1 198 ? 1.431 8.039 -1.294 1.00 70.69 198 PHE A C 1
ATOM 1590 O O . PHE A 1 198 ? 1.353 6.847 -1.580 1.00 70.69 198 PHE A O 1
ATOM 1597 N N . ASP A 1 199 ? 2.316 8.851 -1.871 1.00 78.25 199 ASP A N 1
ATOM 1598 C CA . ASP A 1 199 ? 3.422 8.331 -2.671 1.00 78.25 199 ASP A CA 1
ATOM 1599 C C . ASP A 1 199 ? 4.518 7.738 -1.763 1.00 78.25 199 ASP A C 1
ATOM 1601 O O . ASP A 1 199 ? 4.517 7.917 -0.539 1.00 78.25 199 ASP A O 1
ATOM 1605 N N . LEU A 1 200 ? 5.474 7.022 -2.355 1.00 78.50 200 LEU A N 1
ATOM 1606 C CA . LEU A 1 200 ? 6.553 6.356 -1.618 1.00 78.50 200 LEU A CA 1
ATOM 1607 C C . LEU A 1 200 ? 7.408 7.339 -0.795 1.00 78.50 200 LEU A C 1
ATOM 1609 O O . LEU A 1 200 ? 7.973 6.980 0.244 1.00 78.50 200 LEU A O 1
ATOM 1613 N N . ALA A 1 201 ? 7.548 8.579 -1.261 1.00 79.50 201 ALA A N 1
ATOM 1614 C CA . ALA A 1 201 ? 8.247 9.626 -0.528 1.00 79.50 201 ALA A CA 1
ATOM 1615 C C . ALA A 1 201 ? 7.473 10.085 0.717 1.00 79.50 201 ALA A C 1
ATOM 1617 O O . ALA A 1 201 ? 8.065 10.187 1.792 1.00 79.50 201 ALA A O 1
ATOM 1618 N N . SER A 1 202 ? 6.170 10.331 0.586 1.00 77.56 202 SER A N 1
ATOM 1619 C CA . SER A 1 202 ? 5.300 10.793 1.673 1.00 77.56 202 SER A CA 1
ATOM 1620 C C . SER A 1 202 ? 5.103 9.711 2.725 1.00 77.56 202 SER A C 1
ATOM 1622 O O . SER A 1 202 ? 5.204 10.001 3.915 1.00 77.56 202 SER A O 1
ATOM 1624 N N . ALA A 1 203 ? 4.929 8.457 2.296 1.00 72.38 203 ALA A N 1
ATOM 1625 C CA . ALA A 1 203 ? 4.927 7.308 3.198 1.00 72.38 203 ALA A CA 1
ATOM 1626 C C . ALA A 1 203 ? 6.233 7.246 4.010 1.00 72.38 203 ALA A C 1
ATOM 1628 O O . ALA A 1 203 ? 6.211 7.052 5.223 1.00 72.38 203 ALA A O 1
ATOM 1629 N N . GLY A 1 204 ? 7.367 7.524 3.355 1.00 70.88 204 GLY A N 1
ATOM 1630 C CA . GLY A 1 204 ? 8.663 7.656 4.016 1.00 70.88 204 GLY A CA 1
ATOM 1631 C C . GLY A 1 204 ? 8.724 8.748 5.080 1.00 70.88 204 GLY A C 1
ATOM 1632 O O . GLY A 1 204 ? 9.259 8.524 6.162 1.00 70.88 204 GLY A O 1
ATOM 1633 N N . GLY A 1 205 ? 8.152 9.917 4.790 1.00 70.31 205 GLY A N 1
ATOM 1634 C CA . GLY A 1 205 ? 8.080 11.027 5.740 1.00 70.31 205 GLY A CA 1
ATOM 1635 C C . GLY A 1 205 ? 7.237 10.707 6.975 1.00 70.31 205 GLY A C 1
ATOM 1636 O O . GLY A 1 205 ? 7.625 11.073 8.081 1.00 70.31 205 GLY A O 1
ATOM 1637 N N . ILE A 1 206 ? 6.128 9.984 6.799 1.00 66.81 206 ILE A N 1
ATOM 1638 C CA . ILE A 1 206 ? 5.268 9.547 7.907 1.00 66.81 206 ILE A CA 1
ATOM 1639 C C . ILE A 1 206 ? 6.034 8.611 8.846 1.00 66.81 206 ILE A C 1
ATOM 1641 O O . ILE A 1 206 ? 6.009 8.816 10.054 1.00 66.81 206 ILE A O 1
ATOM 1645 N N . VAL A 1 207 ? 6.750 7.619 8.309 1.00 63.62 207 VAL A N 1
ATOM 1646 C CA . VAL A 1 207 ? 7.548 6.690 9.130 1.00 63.62 207 VAL A CA 1
ATOM 1647 C C . VAL A 1 207 ? 8.660 7.426 9.876 1.00 63.62 207 VAL A C 1
ATOM 1649 O O . VAL A 1 207 ? 8.798 7.249 11.082 1.00 63.62 207 VAL A O 1
ATOM 1652 N N . ALA A 1 208 ? 9.375 8.323 9.192 1.00 66.44 208 ALA A N 1
ATOM 1653 C CA . ALA A 1 208 ? 10.423 9.147 9.792 1.00 66.44 208 ALA A CA 1
ATOM 1654 C C . ALA A 1 208 ? 9.923 10.005 10.970 1.00 66.44 208 ALA A C 1
ATOM 1656 O O . ALA A 1 208 ? 10.676 10.287 11.901 1.00 66.44 208 ALA A O 1
ATOM 1657 N N . TRP A 1 209 ? 8.656 10.433 10.952 1.00 62.69 209 TRP A N 1
ATOM 1658 C CA . TRP A 1 209 ? 8.047 11.125 12.091 1.00 62.69 209 TRP A CA 1
ATOM 1659 C C . TRP A 1 209 ? 7.825 10.217 13.303 1.00 62.69 209 TRP A C 1
ATOM 1661 O O . TRP A 1 209 ? 7.813 10.725 14.422 1.00 62.69 209 TRP A O 1
ATOM 1671 N N . PHE A 1 210 ? 7.655 8.908 13.103 1.00 57.06 210 PHE A N 1
ATOM 1672 C CA . PHE A 1 210 ? 7.393 7.959 14.184 1.00 57.06 210 PHE A CA 1
ATOM 1673 C C . PHE A 1 210 ? 8.663 7.468 14.882 1.00 57.06 210 PHE A C 1
ATOM 1675 O O . PHE A 1 210 ? 8.684 7.413 16.108 1.00 57.06 210 PHE A O 1
ATOM 1682 N N . ASP A 1 211 ? 9.718 7.130 14.140 1.00 60.38 211 ASP A N 1
ATOM 1683 C CA . ASP A 1 211 ? 10.939 6.535 14.710 1.00 60.38 211 ASP A CA 1
ATOM 1684 C C . ASP A 1 211 ? 12.162 7.471 14.690 1.00 60.38 211 ASP A C 1
ATOM 1686 O O . ASP A 1 211 ? 13.231 7.120 15.191 1.00 60.38 211 ASP A O 1
ATOM 1690 N N . GLY A 1 212 ? 12.021 8.672 14.119 1.00 62.06 212 GLY A N 1
ATOM 1691 C CA . GLY A 1 212 ? 13.109 9.639 13.971 1.00 62.06 212 GLY A CA 1
ATOM 1692 C C . GLY A 1 212 ? 14.162 9.247 12.927 1.00 62.06 212 GLY A C 1
ATOM 1693 O O . GLY A 1 212 ? 15.182 9.934 12.804 1.00 62.06 212 GLY A O 1
ATOM 1694 N N . SER A 1 213 ? 13.945 8.168 12.170 1.00 65.31 213 SER A N 1
ATOM 1695 C CA . SER A 1 213 ? 14.840 7.734 11.101 1.00 65.31 213 SER A CA 1
ATOM 1696 C C . SER A 1 213 ? 14.790 8.702 9.915 1.00 65.31 213 SER A C 1
ATOM 1698 O O . SER A 1 213 ? 13.802 9.391 9.663 1.00 65.31 213 SER A O 1
ATOM 1700 N N . ARG A 1 214 ? 15.886 8.789 9.154 1.00 64.69 214 ARG A N 1
ATOM 1701 C CA . ARG A 1 214 ? 15.900 9.488 7.862 1.00 64.69 214 ARG A CA 1
ATOM 1702 C C . ARG A 1 214 ? 16.008 8.467 6.747 1.00 64.69 214 ARG A C 1
ATOM 1704 O O . ARG A 1 214 ? 16.922 7.650 6.745 1.00 64.69 214 ARG A O 1
ATOM 1711 N N . LYS A 1 215 ? 15.111 8.571 5.765 1.00 67.12 215 LYS A N 1
ATOM 1712 C CA . LYS A 1 215 ? 15.181 7.766 4.547 1.00 67.12 215 LYS A CA 1
ATOM 1713 C C . LYS A 1 215 ? 16.393 8.177 3.713 1.00 67.12 215 LYS A C 1
ATOM 1715 O O . LYS A 1 215 ? 16.408 9.272 3.145 1.00 67.12 215 LYS A O 1
ATOM 1720 N N . THR A 1 216 ? 17.346 7.265 3.582 1.00 76.38 216 THR A N 1
ATOM 1721 C CA . THR A 1 216 ? 18.355 7.311 2.523 1.00 76.38 216 THR A CA 1
ATOM 1722 C C . THR A 1 216 ? 17.815 6.573 1.304 1.00 76.38 216 THR A C 1
ATOM 1724 O O . THR A 1 216 ? 17.238 5.495 1.429 1.00 76.38 216 THR A O 1
ATOM 1727 N N . TRP A 1 217 ? 17.953 7.174 0.127 1.00 83.94 217 TRP A N 1
ATOM 1728 C CA . TRP A 1 217 ? 17.539 6.569 -1.136 1.00 83.94 217 TRP A CA 1
ATOM 1729 C C . TRP A 1 217 ? 18.678 5.742 -1.719 1.00 83.94 217 TRP A C 1
ATOM 1731 O O . TRP A 1 217 ? 19.837 6.156 -1.673 1.00 83.94 217 TRP A O 1
ATOM 1741 N N . SER A 1 218 ? 18.355 4.619 -2.353 1.00 86.81 218 SER A N 1
ATOM 1742 C CA . SER A 1 218 ? 19.349 3.690 -2.895 1.00 86.81 218 SER A CA 1
ATOM 1743 C C . SER A 1 218 ? 20.285 4.356 -3.913 1.00 86.81 218 SER A C 1
ATOM 1745 O O . SER A 1 218 ? 21.476 4.045 -3.965 1.00 86.81 218 SER A O 1
ATOM 1747 N N . PHE A 1 219 ? 19.784 5.326 -4.683 1.00 88.12 219 PHE A N 1
ATOM 1748 C CA . PHE A 1 219 ? 20.553 6.120 -5.654 1.00 88.12 219 PHE A CA 1
ATOM 1749 C C . PHE A 1 219 ? 21.444 7.216 -5.051 1.00 88.12 219 PHE A C 1
ATOM 1751 O O . PHE A 1 219 ? 22.185 7.865 -5.784 1.00 88.12 219 PHE A O 1
ATOM 1758 N N . GLN A 1 220 ? 21.407 7.435 -3.734 1.00 87.69 220 GLN A N 1
ATOM 1759 C CA . GLN A 1 220 ? 22.368 8.313 -3.054 1.00 87.69 220 GLN A CA 1
ATOM 1760 C C . GLN A 1 220 ? 23.682 7.586 -2.746 1.00 87.69 220 GLN A C 1
ATOM 1762 O O . GLN A 1 220 ? 24.741 8.209 -2.698 1.00 87.69 220 GLN A O 1
ATOM 1767 N N . GLU A 1 221 ? 23.626 6.267 -2.567 1.00 89.62 221 GLU A N 1
ATOM 1768 C CA . GLU A 1 221 ? 24.775 5.448 -2.169 1.00 89.62 221 GLU A CA 1
ATOM 1769 C C . GLU A 1 221 ? 25.326 4.612 -3.333 1.00 89.62 221 GLU A C 1
ATOM 1771 O O . GLU A 1 221 ? 26.531 4.335 -3.402 1.00 89.62 221 GLU A O 1
ATOM 1776 N N . ASN A 1 222 ? 24.464 4.275 -4.295 1.00 93.62 222 ASN A N 1
ATOM 1777 C CA . ASN A 1 222 ? 24.756 3.391 -5.418 1.00 93.62 222 ASN A CA 1
ATOM 1778 C C . ASN A 1 222 ? 24.695 4.127 -6.760 1.00 93.62 222 ASN A C 1
ATOM 1780 O O . ASN A 1 222 ? 24.000 5.127 -6.915 1.00 93.62 222 ASN A O 1
ATOM 1784 N N . ASN A 1 223 ? 25.413 3.600 -7.750 1.00 94.56 223 ASN A N 1
ATOM 1785 C CA . ASN A 1 223 ? 25.492 4.158 -9.107 1.00 94.56 223 ASN A CA 1
ATOM 1786 C C . ASN A 1 223 ? 25.380 3.096 -10.212 1.00 94.56 223 ASN A C 1
ATOM 1788 O O . ASN A 1 223 ? 25.379 3.442 -11.393 1.00 94.56 223 ASN A O 1
ATOM 1792 N N . VAL A 1 224 ? 25.253 1.818 -9.844 1.00 96.25 224 VAL A N 1
ATOM 1793 C CA . VAL A 1 224 ? 24.969 0.719 -10.765 1.00 96.25 224 VAL A CA 1
ATOM 1794 C C . VAL A 1 224 ? 23.653 0.062 -10.371 1.00 96.25 224 VAL A C 1
ATOM 1796 O O . VAL A 1 224 ? 23.512 -0.406 -9.244 1.00 96.25 224 VAL A O 1
ATOM 1799 N N . PHE A 1 225 ? 22.705 0.017 -11.303 1.00 97.31 225 PHE A N 1
ATOM 1800 C CA . PHE A 1 225 ? 21.367 -0.539 -11.124 1.00 97.31 225 PHE A CA 1
ATOM 1801 C C . PHE A 1 225 ? 21.110 -1.576 -12.210 1.00 97.31 225 PHE A C 1
ATOM 1803 O O . PHE A 1 225 ? 21.312 -1.311 -13.388 1.00 97.31 225 PHE A O 1
ATOM 1810 N N . THR A 1 226 ? 20.720 -2.793 -11.842 1.00 97.44 226 THR A N 1
ATOM 1811 C CA . THR A 1 226 ? 20.486 -3.875 -12.814 1.00 97.44 226 THR A CA 1
ATOM 1812 C C . THR A 1 226 ? 19.150 -4.544 -12.553 1.00 97.44 226 THR A C 1
ATOM 1814 O O . THR A 1 226 ? 18.918 -5.028 -11.446 1.00 97.44 226 THR A O 1
ATOM 1817 N N . LEU A 1 227 ? 18.291 -4.582 -13.572 1.00 97.25 227 LEU A N 1
ATOM 1818 C CA . LEU A 1 227 ? 17.008 -5.277 -13.521 1.00 97.25 227 LEU A CA 1
ATOM 1819 C C . LEU A 1 227 ? 17.220 -6.796 -13.390 1.00 97.25 227 LEU A C 1
ATOM 1821 O O . LEU A 1 227 ? 18.030 -7.384 -14.105 1.00 97.25 227 LEU A O 1
ATOM 1825 N N . ASP A 1 228 ? 16.479 -7.437 -12.490 1.00 95.06 228 ASP A N 1
ATOM 1826 C CA . ASP A 1 228 ? 16.519 -8.875 -12.237 1.00 95.06 228 ASP A CA 1
ATOM 1827 C C . ASP A 1 228 ? 15.111 -9.477 -12.182 1.00 95.06 228 ASP A C 1
ATOM 1829 O O . ASP A 1 228 ? 14.517 -9.663 -11.117 1.00 95.06 228 ASP A O 1
ATOM 1833 N N . VAL A 1 229 ? 14.600 -9.833 -13.360 1.00 94.19 229 VAL A N 1
ATOM 1834 C CA . VAL A 1 229 ? 13.314 -10.530 -13.538 1.00 94.19 229 VAL A CA 1
ATOM 1835 C C . VAL A 1 229 ? 13.467 -12.054 -13.628 1.00 94.19 229 VAL A C 1
ATOM 1837 O O . VAL A 1 229 ? 12.530 -12.754 -14.000 1.00 94.19 229 VAL A O 1
ATOM 1840 N N . ARG A 1 230 ? 14.644 -12.611 -13.310 1.00 93.81 230 ARG A N 1
ATOM 1841 C CA . ARG A 1 230 ? 14.852 -14.068 -13.375 1.00 93.81 230 ARG A CA 1
ATOM 1842 C C . ARG A 1 230 ? 13.962 -14.783 -12.364 1.00 93.81 230 ARG A C 1
ATOM 1844 O O . ARG A 1 230 ? 13.820 -14.329 -11.229 1.00 93.81 230 ARG A O 1
ATOM 1851 N N . GLY A 1 231 ? 13.387 -15.907 -12.783 1.00 92.19 231 GLY A N 1
ATOM 1852 C CA . GLY A 1 231 ? 12.459 -16.683 -11.957 1.00 92.19 231 GLY A CA 1
ATOM 1853 C C . GLY A 1 231 ? 11.116 -15.992 -11.709 1.00 92.19 231 GLY A C 1
ATOM 1854 O O . GLY A 1 231 ? 10.362 -16.466 -10.870 1.00 92.19 231 GLY A O 1
ATOM 1855 N N . ALA A 1 232 ? 10.825 -14.881 -12.394 1.00 94.38 232 ALA A N 1
ATOM 1856 C CA . ALA A 1 232 ? 9.514 -14.257 -12.343 1.00 94.38 232 ALA A CA 1
ATOM 1857 C C . ALA A 1 232 ? 8.595 -14.831 -13.419 1.00 94.38 232 ALA A C 1
ATOM 1859 O O . ALA A 1 232 ? 9.008 -15.061 -14.558 1.00 94.38 232 ALA A O 1
ATOM 1860 N N . GLU A 1 233 ? 7.336 -15.010 -13.055 1.00 95.00 233 GLU A N 1
ATOM 1861 C CA . GLU A 1 233 ? 6.272 -15.377 -13.976 1.00 95.00 233 GLU A CA 1
ATOM 1862 C C . GLU A 1 233 ? 5.621 -14.124 -14.552 1.00 95.00 233 GLU A C 1
ATOM 1864 O O . GLU A 1 233 ? 5.569 -13.076 -13.906 1.00 95.00 233 GLU A O 1
ATOM 1869 N N . LYS A 1 234 ? 5.106 -14.230 -15.776 1.00 93.81 234 LYS A N 1
ATOM 1870 C CA . LYS A 1 234 ? 4.281 -13.180 -16.370 1.00 93.81 234 LYS A CA 1
ATOM 1871 C C . LYS A 1 234 ? 2.825 -13.422 -16.008 1.00 93.81 234 LYS A C 1
ATOM 1873 O O . LYS A 1 234 ? 2.288 -14.487 -16.297 1.00 93.81 234 LYS A O 1
ATOM 1878 N N . GLN A 1 235 ? 2.197 -12.422 -15.408 1.00 92.00 235 GLN A N 1
ATOM 1879 C CA . GLN A 1 235 ? 0.776 -12.427 -15.076 1.00 92.00 235 GLN A CA 1
ATOM 1880 C C . GLN A 1 235 ? 0.135 -11.104 -15.503 1.00 92.00 235 GLN A C 1
ATOM 1882 O O . GLN A 1 235 ? 0.824 -10.190 -15.965 1.00 92.00 235 GLN A O 1
ATOM 1887 N N . PHE A 1 236 ? -1.184 -10.998 -15.351 1.00 91.81 236 PHE A N 1
ATOM 1888 C CA . PHE A 1 236 ? -1.934 -9.783 -15.653 1.00 91.81 236 PHE A CA 1
ATOM 1889 C C . PHE A 1 236 ? -2.699 -9.297 -14.429 1.00 91.81 236 PHE A C 1
ATOM 1891 O O . PHE A 1 236 ? -3.487 -10.044 -13.847 1.00 91.81 236 PHE A O 1
ATOM 1898 N N . ILE A 1 237 ? -2.520 -8.020 -14.105 1.00 90.19 237 ILE A N 1
ATOM 1899 C CA . ILE A 1 237 ? -3.377 -7.274 -13.178 1.00 90.19 237 ILE A CA 1
ATOM 1900 C C . ILE A 1 237 ? -4.348 -6.392 -13.966 1.00 90.19 237 ILE A C 1
ATOM 1902 O O . ILE A 1 237 ? -4.206 -6.226 -15.173 1.00 90.19 237 ILE A O 1
ATOM 1906 N N . GLY A 1 238 ? -5.358 -5.838 -13.299 1.00 90.62 238 GLY A N 1
ATOM 1907 C CA . GLY A 1 238 ? -6.322 -4.933 -13.929 1.00 90.62 238 GLY A CA 1
ATOM 1908 C C . GLY A 1 238 ? -6.049 -3.481 -13.562 1.00 90.62 238 GLY A C 1
ATOM 1909 O O . GLY A 1 238 ? -6.006 -3.148 -12.377 1.00 90.62 238 GLY A O 1
ATOM 1910 N N . ASP A 1 239 ? -5.916 -2.628 -14.571 1.00 91.88 239 ASP A N 1
ATOM 1911 C CA . ASP A 1 239 ? -5.933 -1.174 -14.430 1.00 91.88 239 ASP A CA 1
ATOM 1912 C C . ASP A 1 239 ? -7.363 -0.658 -14.613 1.00 91.88 239 ASP A C 1
ATOM 1914 O O . ASP A 1 239 ? -8.002 -0.924 -15.631 1.00 91.88 239 ASP A O 1
ATOM 1918 N N . LEU A 1 240 ? -7.881 0.040 -13.603 1.00 91.94 240 LEU A N 1
ATOM 1919 C CA . LEU A 1 240 ? -9.262 0.518 -13.560 1.00 91.94 240 LEU A CA 1
ATOM 1920 C C . LEU A 1 240 ? -9.296 1.982 -13.993 1.00 91.94 240 LEU A C 1
ATOM 1922 O O . LEU A 1 240 ? -9.010 2.873 -13.187 1.00 91.94 240 LEU A O 1
ATOM 1926 N N . ARG A 1 241 ? -9.671 2.235 -15.249 1.00 90.62 241 ARG A N 1
ATOM 1927 C CA . ARG A 1 241 ? -9.733 3.585 -15.831 1.00 90.62 241 ARG A CA 1
ATOM 1928 C C . ARG A 1 241 ? -10.960 3.746 -16.702 1.00 90.62 241 ARG A C 1
ATOM 1930 O O . ARG A 1 241 ? -11.322 2.830 -17.428 1.00 90.62 241 ARG A O 1
ATOM 1937 N N . ASP A 1 242 ? -11.602 4.905 -16.605 1.00 92.25 242 ASP A N 1
ATOM 1938 C CA . ASP A 1 242 ? -12.699 5.309 -17.492 1.00 92.25 242 ASP A CA 1
ATOM 1939 C C . ASP A 1 242 ? -13.830 4.264 -17.620 1.00 92.25 242 ASP A C 1
ATOM 1941 O O . ASP A 1 242 ? -14.389 4.045 -18.692 1.00 92.25 242 ASP A O 1
ATOM 1945 N N . GLY A 1 243 ? -14.170 3.585 -16.517 1.00 93.31 243 GLY A N 1
ATOM 1946 C CA . GLY A 1 243 ? -15.210 2.545 -16.503 1.00 93.31 243 GLY A CA 1
ATOM 1947 C C . GLY A 1 243 ? -14.799 1.209 -17.133 1.00 93.31 243 GLY A C 1
ATOM 1948 O O . GLY A 1 243 ? -15.674 0.374 -17.392 1.00 93.31 243 GLY A O 1
ATOM 1949 N N . ARG A 1 244 ? -13.503 1.016 -17.405 1.00 95.81 244 ARG A N 1
ATOM 1950 C CA . ARG A 1 244 ? -12.916 -0.184 -18.006 1.00 95.81 244 ARG A CA 1
ATOM 1951 C C . ARG A 1 244 ? -11.891 -0.841 -17.088 1.00 95.81 244 ARG A C 1
ATOM 1953 O O . ARG A 1 244 ? -11.237 -0.161 -16.292 1.00 95.81 244 ARG A O 1
ATOM 1960 N N . ILE A 1 245 ? -11.728 -2.153 -17.239 1.00 96.19 245 ILE A N 1
ATOM 1961 C CA . ILE A 1 245 ? -10.581 -2.891 -16.697 1.00 96.19 245 ILE A CA 1
ATOM 1962 C C . ILE A 1 245 ? -9.672 -3.268 -17.859 1.00 96.19 245 ILE A C 1
ATOM 1964 O O . ILE A 1 245 ? -10.039 -4.088 -18.693 1.00 96.19 245 ILE A O 1
ATOM 1968 N N . THR A 1 246 ? -8.466 -2.710 -17.889 1.00 94.88 246 THR A N 1
ATOM 1969 C CA . THR A 1 246 ? -7.460 -3.063 -18.896 1.00 94.88 246 THR A CA 1
ATOM 1970 C C . THR A 1 246 ? -6.435 -4.016 -18.284 1.00 94.88 246 THR A C 1
ATOM 1972 O O . THR A 1 246 ? -5.834 -3.668 -17.262 1.00 94.88 246 THR A O 1
ATOM 1975 N N . PRO A 1 247 ? -6.198 -5.204 -18.870 1.00 94.56 247 PRO A N 1
ATOM 1976 C CA . PRO A 1 247 ? -5.117 -6.080 -18.439 1.00 94.56 247 PRO A CA 1
ATOM 1977 C C . PRO A 1 247 ? -3.752 -5.402 -18.607 1.00 94.56 247 PRO A C 1
ATOM 1979 O O . PRO A 1 247 ? -3.399 -4.935 -19.689 1.00 94.56 247 PRO A O 1
ATOM 1982 N N . VAL A 1 248 ? -2.967 -5.377 -17.535 1.00 93.38 248 VAL A N 1
ATOM 1983 C CA . VAL A 1 248 ? -1.592 -4.875 -17.509 1.00 93.38 248 VAL A CA 1
ATOM 1984 C C . VAL A 1 248 ? -0.660 -6.039 -17.223 1.00 93.38 248 VAL A C 1
ATOM 1986 O O . VAL A 1 248 ? -0.801 -6.706 -16.198 1.00 93.38 248 VAL A O 1
ATOM 1989 N N . GLU A 1 249 ? 0.295 -6.274 -18.125 1.00 94.56 249 GLU A N 1
ATOM 1990 C CA . GLU A 1 249 ? 1.337 -7.283 -17.924 1.00 94.56 249 GLU A CA 1
ATOM 1991 C C . GLU A 1 249 ? 2.195 -6.908 -16.710 1.00 94.56 249 GLU A C 1
ATOM 1993 O O . GLU A 1 249 ? 2.570 -5.749 -16.509 1.00 94.56 249 GLU A O 1
ATOM 1998 N N . CYS A 1 250 ? 2.524 -7.904 -15.899 1.00 93.00 250 CYS A N 1
ATOM 1999 C CA . CYS A 1 250 ? 3.371 -7.747 -14.732 1.00 93.00 250 CYS A CA 1
ATOM 2000 C C . CYS A 1 250 ? 4.260 -8.973 -14.518 1.00 93.00 250 CYS A C 1
ATOM 2002 O O . CYS A 1 250 ? 3.895 -10.097 -14.868 1.00 93.00 250 CYS A O 1
ATOM 2004 N N . PHE A 1 251 ? 5.435 -8.741 -13.934 1.00 93.75 251 PHE A N 1
ATOM 2005 C CA . PHE A 1 251 ? 6.301 -9.801 -13.431 1.00 93.75 251 PHE A CA 1
ATOM 2006 C C . PHE A 1 251 ? 5.927 -10.113 -11.985 1.00 93.75 251 PHE A C 1
ATOM 2008 O O . PHE A 1 251 ? 5.821 -9.199 -11.166 1.00 93.75 251 PHE A O 1
ATOM 2015 N N . VAL A 1 252 ? 5.761 -11.393 -11.665 1.00 89.75 252 VAL A N 1
ATOM 2016 C CA . VAL A 1 252 ? 5.393 -11.863 -10.328 1.00 89.75 252 VAL A CA 1
ATOM 2017 C C . VAL A 1 252 ? 6.439 -12.848 -9.819 1.00 89.75 252 VAL A C 1
ATOM 2019 O O . VAL A 1 252 ? 6.780 -13.810 -10.504 1.00 89.75 252 VAL A O 1
ATOM 2022 N N . ARG A 1 253 ? 6.981 -12.591 -8.624 1.00 88.44 253 ARG A N 1
ATOM 2023 C CA . ARG A 1 253 ? 7.953 -13.463 -7.942 1.00 88.44 253 ARG A CA 1
ATOM 2024 C C . ARG A 1 253 ? 7.840 -13.273 -6.434 1.00 88.44 253 ARG A C 1
ATOM 2026 O O . ARG A 1 253 ? 7.779 -12.137 -5.974 1.00 88.44 253 ARG A O 1
ATOM 2033 N N . ASP A 1 254 ? 7.810 -14.366 -5.673 1.00 82.12 254 ASP A N 1
ATOM 2034 C CA . ASP A 1 254 ? 7.777 -14.356 -4.199 1.00 82.12 254 ASP A CA 1
ATOM 2035 C C . ASP A 1 254 ? 6.673 -13.450 -3.608 1.00 82.12 254 ASP A C 1
ATOM 2037 O O . ASP A 1 254 ? 6.888 -12.712 -2.647 1.00 82.12 254 ASP A O 1
ATOM 2041 N N . GLY A 1 255 ? 5.485 -13.445 -4.228 1.00 75.69 255 GLY A N 1
ATOM 2042 C CA . GLY A 1 255 ? 4.349 -12.608 -3.815 1.00 75.69 255 GLY A CA 1
ATOM 2043 C C . GLY A 1 255 ? 4.476 -11.113 -4.149 1.00 75.69 255 GLY A C 1
ATOM 2044 O O . GLY A 1 255 ? 3.592 -10.332 -3.791 1.00 75.69 255 GLY A O 1
ATOM 2045 N N . LYS A 1 256 ? 5.542 -10.700 -4.846 1.00 80.31 256 LYS A N 1
ATOM 2046 C CA . LYS A 1 256 ? 5.760 -9.326 -5.317 1.00 80.31 256 LYS A CA 1
ATOM 2047 C C . LYS A 1 256 ? 5.346 -9.184 -6.770 1.00 80.31 256 LYS A C 1
ATOM 2049 O O . LYS A 1 256 ? 5.522 -10.110 -7.555 1.00 80.31 256 LYS A O 1
ATOM 2054 N N . THR A 1 257 ? 4.837 -8.009 -7.125 1.00 86.12 257 THR A N 1
ATOM 2055 C CA . THR A 1 257 ? 4.351 -7.688 -8.473 1.00 86.12 257 THR A CA 1
ATOM 2056 C C . THR A 1 257 ? 5.077 -6.458 -9.004 1.00 86.12 257 THR A C 1
ATOM 2058 O O . THR A 1 257 ? 5.087 -5.424 -8.341 1.00 86.12 257 THR A O 1
ATOM 2061 N N . LEU A 1 258 ? 5.656 -6.556 -10.201 1.00 91.25 258 LEU A N 1
ATOM 2062 C CA . LEU A 1 258 ? 6.220 -5.438 -10.957 1.00 91.25 258 LEU A CA 1
ATOM 2063 C C . LEU A 1 258 ? 5.368 -5.186 -12.207 1.00 91.25 258 LEU A C 1
ATOM 2065 O O . LEU A 1 258 ? 5.476 -5.951 -13.171 1.00 91.25 258 LEU A O 1
ATOM 2069 N N . PRO A 1 259 ? 4.538 -4.131 -12.225 1.00 91.88 259 PRO A N 1
ATOM 2070 C CA . PRO A 1 259 ? 3.780 -3.747 -13.404 1.00 91.88 259 PRO A CA 1
ATOM 2071 C C . PRO A 1 259 ? 4.696 -3.287 -14.531 1.00 91.88 259 PRO A C 1
ATOM 2073 O O . PRO A 1 259 ? 5.659 -2.551 -14.314 1.00 91.88 259 PRO A O 1
ATOM 2076 N N . VAL A 1 260 ? 4.346 -3.643 -15.762 1.00 93.38 260 VAL A N 1
ATOM 2077 C CA . VAL A 1 260 ? 4.993 -3.133 -16.974 1.00 93.38 260 VAL A CA 1
ATOM 2078 C C . VAL A 1 260 ? 4.156 -1.975 -17.535 1.00 93.38 260 VAL A C 1
ATOM 2080 O O . VAL A 1 260 ? 3.754 -1.967 -18.694 1.00 93.38 260 VAL A O 1
ATOM 2083 N N . ALA A 1 261 ? 3.868 -0.977 -16.692 1.00 92.81 261 ALA A N 1
ATOM 2084 C CA . ALA A 1 261 ? 3.065 0.197 -17.044 1.00 92.81 261 ALA A CA 1
ATOM 2085 C C . ALA A 1 261 ? 3.532 1.474 -16.321 1.00 92.81 261 ALA A C 1
ATOM 2087 O O . ALA A 1 261 ? 4.343 1.431 -15.396 1.00 92.81 261 ALA A O 1
ATOM 2088 N N . GLY A 1 262 ? 3.036 2.632 -16.771 1.00 92.00 262 GLY A N 1
ATOM 2089 C CA . GLY A 1 262 ? 3.272 3.928 -16.126 1.00 92.00 262 GLY A CA 1
ATOM 2090 C C . GLY A 1 262 ? 4.743 4.307 -15.957 1.00 92.00 262 GLY A C 1
ATOM 2091 O O . GLY A 1 262 ? 5.528 4.262 -16.901 1.00 92.00 262 GLY A O 1
ATOM 2092 N N . TYR A 1 263 ? 5.130 4.694 -14.743 1.00 93.50 263 TYR A N 1
ATOM 2093 C CA . TYR A 1 263 ? 6.519 5.034 -14.438 1.00 93.50 263 TYR A CA 1
ATOM 2094 C C . TYR A 1 263 ? 7.428 3.798 -14.415 1.00 93.50 263 TYR A C 1
ATOM 2096 O O . TYR A 1 263 ? 8.593 3.899 -14.804 1.00 93.50 263 TYR A O 1
ATOM 2104 N N . TYR A 1 264 ? 6.905 2.623 -14.043 1.00 93.50 264 TYR A N 1
ATOM 2105 C CA . TYR A 1 264 ? 7.682 1.381 -13.998 1.00 93.50 264 TYR A CA 1
ATOM 2106 C C . TYR A 1 264 ? 8.205 0.983 -15.377 1.00 93.50 264 TYR A C 1
ATOM 2108 O O . TYR A 1 264 ? 9.392 0.697 -15.510 1.00 93.50 264 TYR A O 1
ATOM 2116 N N . ILE A 1 265 ? 7.373 1.030 -16.426 1.00 95.06 265 ILE A N 1
ATOM 2117 C CA . ILE A 1 265 ? 7.828 0.670 -17.782 1.00 95.06 265 ILE A CA 1
ATOM 2118 C C . ILE A 1 265 ? 8.933 1.606 -18.288 1.00 95.06 265 ILE A C 1
ATOM 2120 O O . ILE A 1 265 ? 9.854 1.152 -18.965 1.00 95.06 265 ILE A O 1
ATOM 2124 N N . ASN A 1 266 ? 8.894 2.891 -17.933 1.00 96.19 266 ASN A N 1
ATOM 2125 C CA . ASN A 1 266 ? 9.932 3.846 -18.322 1.00 96.19 266 ASN A CA 1
ATOM 2126 C C . ASN A 1 266 ? 11.260 3.551 -17.613 1.00 96.19 266 ASN A C 1
ATOM 2128 O O . ASN A 1 266 ? 12.314 3.581 -18.246 1.00 96.19 266 ASN A O 1
ATOM 2132 N N . VAL A 1 267 ? 11.209 3.191 -16.327 1.00 96.44 267 VAL A N 1
ATOM 2133 C CA . VAL A 1 267 ? 12.393 2.754 -15.573 1.00 96.44 267 VAL A CA 1
ATOM 2134 C C . VAL A 1 267 ? 12.931 1.424 -16.113 1.00 96.44 267 VAL A C 1
ATOM 2136 O O . VAL A 1 267 ? 14.134 1.300 -16.323 1.00 96.44 267 VAL A O 1
ATOM 2139 N N . ILE A 1 268 ? 12.062 0.453 -16.417 1.00 96.44 268 ILE A N 1
ATOM 2140 C CA . ILE A 1 268 ? 12.438 -0.831 -17.033 1.00 96.44 268 ILE A CA 1
ATOM 2141 C C . ILE A 1 268 ? 13.154 -0.604 -18.371 1.00 96.44 268 ILE A C 1
ATOM 2143 O O . ILE A 1 268 ? 14.206 -1.194 -18.604 1.00 96.44 268 ILE A O 1
ATOM 2147 N N . LYS A 1 269 ? 12.622 0.268 -19.239 1.00 96.31 269 LYS A N 1
ATOM 2148 C CA . LYS A 1 269 ? 13.259 0.628 -20.518 1.00 96.31 269 LYS A CA 1
ATOM 2149 C C . LYS A 1 269 ? 14.656 1.214 -20.303 1.00 96.31 269 LYS A C 1
ATOM 2151 O O . LYS A 1 269 ? 15.608 0.715 -20.892 1.00 96.31 269 LYS A O 1
ATOM 2156 N N . ALA A 1 270 ? 14.796 2.183 -19.398 1.00 97.00 270 ALA A N 1
ATOM 2157 C CA . ALA A 1 270 ? 16.092 2.791 -19.095 1.00 97.00 270 ALA A CA 1
ATOM 2158 C C . ALA A 1 270 ? 17.113 1.782 -18.528 1.00 97.00 270 ALA A C 1
ATOM 2160 O O . ALA A 1 270 ? 18.289 1.826 -18.884 1.00 97.00 270 ALA A O 1
ATOM 2161 N N . LEU A 1 271 ? 16.665 0.834 -17.696 1.00 97.06 271 LEU A N 1
ATOM 2162 C CA . LEU A 1 271 ? 17.507 -0.232 -17.136 1.00 97.06 271 LEU A CA 1
ATOM 2163 C C . LEU A 1 271 ? 17.937 -1.285 -18.169 1.00 97.06 271 LEU A C 1
ATOM 2165 O O . LEU A 1 271 ? 18.962 -1.937 -17.973 1.00 97.06 271 LEU A O 1
ATOM 2169 N N . HIS A 1 272 ? 17.172 -1.475 -19.248 1.00 95.88 272 HIS A N 1
ATOM 2170 C CA . HIS A 1 272 ? 17.593 -2.320 -20.369 1.00 95.88 272 HIS A CA 1
ATOM 2171 C C . HIS A 1 272 ? 18.679 -1.654 -21.221 1.00 95.88 272 HIS A C 1
ATOM 2173 O O . HIS A 1 272 ? 19.514 -2.353 -21.790 1.00 95.88 272 HIS A O 1
ATOM 2179 N N . GLU A 1 273 ? 18.680 -0.322 -21.305 1.00 95.88 273 GLU A N 1
ATOM 2180 C CA . GLU A 1 273 ? 19.670 0.437 -22.076 1.00 95.88 273 GLU A CA 1
ATOM 2181 C C . GLU A 1 273 ? 21.003 0.583 -21.334 1.00 95.88 273 GLU A C 1
ATOM 2183 O O . GLU A 1 273 ? 22.070 0.535 -21.947 1.00 95.88 273 GLU A O 1
ATOM 2188 N N . SER A 1 274 ? 20.969 0.759 -20.010 1.00 96.00 274 SER A N 1
ATOM 2189 C CA . SER A 1 274 ? 22.175 0.960 -19.211 1.00 96.00 274 SER A CA 1
ATOM 2190 C C . SER A 1 274 ? 21.983 0.539 -17.759 1.00 96.00 274 SER A C 1
ATOM 2192 O O . SER A 1 274 ? 20.923 0.728 -17.172 1.00 96.00 274 SER A O 1
ATOM 2194 N N . SER A 1 275 ? 23.064 0.055 -17.143 1.00 95.69 275 SER A N 1
ATOM 2195 C CA . SER A 1 275 ? 23.137 -0.134 -15.693 1.00 95.69 275 SER A CA 1
ATOM 2196 C C . SER A 1 275 ? 23.703 1.075 -14.943 1.00 95.69 275 SER A C 1
ATOM 2198 O O . SER A 1 275 ? 23.671 1.109 -13.719 1.00 95.69 275 SER A O 1
ATOM 2200 N N . ASP A 1 276 ? 24.246 2.068 -15.650 1.00 95.19 276 ASP A N 1
ATOM 2201 C CA . ASP A 1 276 ? 24.794 3.298 -15.071 1.00 95.19 276 ASP A CA 1
ATOM 2202 C C . ASP A 1 276 ? 23.683 4.294 -14.710 1.00 95.19 276 ASP A C 1
ATOM 2204 O O . ASP A 1 276 ? 22.943 4.730 -15.596 1.00 95.19 276 ASP A O 1
ATOM 2208 N N . LEU A 1 277 ? 23.608 4.694 -13.435 1.00 94.19 277 LEU A N 1
ATOM 2209 C CA . LEU A 1 277 ? 22.607 5.634 -12.920 1.00 94.19 277 LEU A CA 1
ATOM 2210 C C . LEU A 1 277 ? 22.547 6.942 -13.719 1.00 94.19 277 LEU A C 1
ATOM 2212 O O . LEU A 1 277 ? 21.451 7.431 -13.987 1.00 94.19 277 LEU A O 1
ATOM 2216 N N . ALA A 1 278 ? 23.690 7.500 -14.130 1.00 91.75 278 ALA A N 1
ATOM 2217 C CA . ALA A 1 278 ? 23.708 8.760 -14.873 1.00 91.75 278 ALA A CA 1
ATOM 2218 C C . ALA A 1 278 ? 23.005 8.620 -16.232 1.00 91.75 278 ALA A C 1
ATOM 2220 O O . ALA A 1 278 ? 22.223 9.486 -16.626 1.00 91.75 278 ALA A O 1
ATOM 2221 N N . ARG A 1 279 ? 23.228 7.491 -16.916 1.00 93.06 279 ARG A N 1
ATOM 2222 C CA . ARG A 1 279 ? 22.580 7.175 -18.197 1.00 93.06 279 ARG A CA 1
ATOM 2223 C C . ARG A 1 279 ? 21.113 6.808 -18.031 1.00 93.06 279 ARG A C 1
ATOM 2225 O O . ARG A 1 279 ? 20.300 7.218 -18.851 1.00 93.06 279 ARG A O 1
ATOM 2232 N N . ILE A 1 280 ? 20.761 6.087 -16.967 1.00 94.75 280 ILE A N 1
ATOM 2233 C CA . ILE A 1 280 ? 19.364 5.773 -16.637 1.00 94.75 280 ILE A CA 1
ATOM 2234 C C . ILE A 1 280 ? 18.570 7.073 -16.454 1.00 94.75 280 ILE A C 1
ATOM 2236 O O . ILE A 1 280 ? 17.511 7.244 -17.054 1.00 94.75 280 ILE A O 1
ATOM 2240 N N . VAL A 1 281 ? 19.106 8.014 -15.672 1.00 92.88 281 VAL A N 1
ATOM 2241 C CA . VAL A 1 281 ? 18.487 9.324 -15.430 1.00 92.88 281 VAL A CA 1
ATOM 2242 C C . VAL A 1 281 ? 18.356 10.129 -16.720 1.00 92.88 281 VAL A C 1
ATOM 2244 O O . VAL A 1 281 ? 17.273 10.634 -17.002 1.00 92.88 281 VAL A O 1
ATOM 2247 N N . GLU A 1 282 ? 19.419 10.207 -17.525 1.00 91.75 282 GLU A N 1
ATOM 2248 C CA . GLU A 1 282 ? 19.394 10.884 -18.828 1.00 91.75 282 GLU A CA 1
ATOM 2249 C C . GLU A 1 282 ? 18.305 10.307 -19.744 1.00 91.75 282 GLU A C 1
ATOM 2251 O O . GLU A 1 282 ? 17.518 11.055 -20.323 1.00 91.75 282 GLU A O 1
ATOM 2256 N N . THR A 1 283 ? 18.201 8.978 -19.805 1.00 93.94 283 THR A N 1
ATOM 2257 C CA . THR A 1 283 ? 17.201 8.265 -20.611 1.00 93.94 283 THR A CA 1
ATOM 2258 C C . THR A 1 283 ? 15.781 8.581 -20.146 1.00 93.94 283 THR A C 1
ATOM 2260 O O . THR A 1 283 ? 14.913 8.882 -20.965 1.00 93.94 283 THR A O 1
ATOM 2263 N N . ILE A 1 284 ? 15.532 8.569 -18.832 1.00 94.00 284 ILE A N 1
ATOM 2264 C CA . ILE A 1 284 ? 14.220 8.899 -18.258 1.00 94.00 284 ILE A CA 1
ATOM 2265 C C . ILE A 1 284 ? 13.843 10.350 -18.569 1.00 94.00 284 ILE A C 1
ATOM 2267 O O . ILE A 1 284 ? 12.734 10.607 -19.038 1.00 94.00 284 ILE A O 1
ATOM 2271 N N . VAL A 1 285 ? 14.754 11.298 -18.336 1.00 91.56 285 VAL A N 1
ATOM 2272 C CA . VAL A 1 285 ? 14.504 12.719 -18.614 1.00 91.56 285 VAL A CA 1
ATOM 2273 C C . VAL A 1 285 ? 14.224 12.937 -20.101 1.00 91.56 285 VAL A C 1
ATOM 2275 O O . VAL A 1 285 ? 13.298 13.666 -20.447 1.00 91.56 285 VAL A O 1
ATOM 2278 N N . HIS A 1 286 ? 14.975 12.283 -20.988 1.00 91.44 286 HIS A N 1
ATOM 2279 C CA . HIS A 1 286 ? 14.809 12.468 -22.426 1.00 91.44 286 HIS A CA 1
ATOM 2280 C C . HIS A 1 286 ? 13.509 11.857 -22.966 1.00 91.44 286 HIS A C 1
ATOM 2282 O O . HIS A 1 286 ? 12.831 12.493 -23.774 1.00 91.44 286 HIS A O 1
ATOM 2288 N N . ASN A 1 287 ? 13.168 10.641 -22.527 1.00 91.00 287 ASN A N 1
ATOM 2289 C CA . ASN A 1 287 ? 12.111 9.832 -23.141 1.00 91.00 287 ASN A CA 1
ATOM 2290 C C . ASN A 1 287 ? 10.760 9.906 -22.422 1.00 91.00 287 ASN A C 1
ATOM 2292 O O . ASN A 1 287 ? 9.733 9.645 -23.045 1.00 91.00 287 ASN A O 1
ATOM 2296 N N . ALA A 1 288 ? 10.743 10.204 -21.121 1.00 90.44 288 ALA A N 1
ATOM 2297 C CA . ALA A 1 288 ? 9.547 10.053 -20.290 1.00 90.44 288 ALA A CA 1
ATOM 2298 C C . ALA A 1 288 ? 9.072 11.346 -19.612 1.00 90.44 288 ALA A C 1
ATOM 2300 O O . ALA A 1 288 ? 7.939 11.397 -19.127 1.00 90.44 288 ALA A O 1
ATOM 2301 N N . VAL A 1 289 ? 9.899 12.394 -19.573 1.00 88.62 289 VAL A N 1
ATOM 2302 C CA . VAL A 1 289 ? 9.519 13.691 -19.000 1.00 88.62 289 VAL A CA 1
ATOM 2303 C C . VAL A 1 289 ? 8.976 14.611 -20.107 1.00 88.62 289 VAL A C 1
ATOM 2305 O O . VAL A 1 289 ? 9.663 14.859 -21.099 1.00 88.62 289 VAL A O 1
ATOM 2308 N N . PRO A 1 290 ? 7.743 15.140 -19.978 1.00 88.25 290 PRO A N 1
ATOM 2309 C CA . PRO A 1 290 ? 7.124 15.944 -21.028 1.00 88.25 290 PRO A CA 1
ATOM 2310 C C . PRO A 1 290 ? 7.781 17.326 -21.140 1.00 88.25 290 PRO A C 1
ATOM 2312 O O . PRO A 1 290 ? 7.563 18.202 -20.305 1.00 88.25 290 PRO A O 1
ATOM 2315 N N . LYS A 1 291 ? 8.532 17.552 -22.224 1.00 88.00 291 LYS A N 1
ATOM 2316 C CA . LYS A 1 291 ? 9.259 18.812 -22.483 1.00 88.00 291 LYS A CA 1
ATOM 2317 C C . LYS A 1 291 ? 8.359 20.043 -22.623 1.00 88.00 291 LYS A C 1
ATOM 2319 O O . LYS A 1 291 ? 8.812 21.164 -22.426 1.00 88.00 291 LYS A O 1
ATOM 2324 N N . THR A 1 292 ? 7.091 19.842 -22.971 1.00 89.75 292 THR A N 1
ATOM 2325 C CA . THR A 1 292 ? 6.094 20.914 -23.111 1.00 89.75 292 THR A CA 1
ATOM 2326 C C . THR A 1 292 ? 5.487 21.350 -21.777 1.00 89.75 292 THR A C 1
ATOM 2328 O O . THR A 1 292 ? 4.810 22.374 -21.734 1.00 89.75 292 THR A O 1
ATOM 2331 N N . ALA A 1 293 ? 5.689 20.582 -20.701 1.00 89.25 293 ALA A N 1
ATOM 2332 C CA . ALA A 1 293 ? 5.170 20.902 -19.377 1.00 89.25 293 ALA A CA 1
ATOM 2333 C C . ALA A 1 293 ? 6.052 21.939 -18.665 1.00 89.25 293 ALA A C 1
ATOM 2335 O O . ALA A 1 293 ? 7.218 22.140 -19.011 1.00 89.25 293 ALA A O 1
ATOM 2336 N N . SER A 1 294 ? 5.522 22.581 -17.626 1.00 90.50 294 SER A N 1
ATOM 2337 C CA . SER A 1 294 ? 6.310 23.486 -16.786 1.00 90.50 294 SER A CA 1
ATOM 2338 C C . SER A 1 294 ? 7.448 22.742 -16.074 1.00 90.50 294 SER A C 1
ATOM 2340 O O . SER A 1 294 ? 7.326 21.564 -15.744 1.00 90.50 294 SER A O 1
ATOM 2342 N N . ILE A 1 295 ? 8.539 23.437 -15.729 1.00 88.06 295 ILE A N 1
ATOM 2343 C CA . ILE A 1 295 ? 9.673 22.841 -14.986 1.00 88.06 295 ILE A CA 1
ATOM 2344 C C . ILE A 1 295 ? 9.207 22.170 -13.682 1.00 88.06 295 ILE A C 1
ATOM 2346 O O . ILE A 1 295 ? 9.768 21.164 -13.253 1.00 88.06 295 ILE A O 1
ATOM 2350 N N . LYS A 1 296 ? 8.168 22.716 -13.035 1.00 87.50 296 LYS A N 1
ATOM 2351 C CA . LYS A 1 296 ? 7.599 22.138 -11.812 1.00 87.50 296 LYS A CA 1
ATOM 2352 C C . LYS A 1 296 ? 6.929 20.788 -12.082 1.00 87.50 296 LYS A C 1
ATOM 2354 O O . LYS A 1 296 ? 7.133 19.857 -11.310 1.00 87.50 296 LYS A O 1
ATOM 2359 N N . GLU A 1 297 ? 6.156 20.682 -13.157 1.00 88.06 297 GLU A N 1
ATOM 2360 C CA . GLU A 1 297 ? 5.516 19.426 -13.570 1.00 88.06 297 GLU A CA 1
ATOM 2361 C C . GLU A 1 297 ? 6.553 18.407 -14.035 1.00 88.06 297 GLU A C 1
ATOM 2363 O O . GLU A 1 297 ? 6.489 17.248 -13.640 1.00 88.06 297 GLU A O 1
ATOM 2368 N N . GLN A 1 298 ? 7.557 18.845 -14.797 1.00 89.25 298 GLN A N 1
ATOM 2369 C CA . GLN A 1 298 ? 8.669 17.994 -15.212 1.00 89.25 298 GLN A CA 1
ATOM 2370 C C . GLN A 1 298 ? 9.414 17.408 -14.008 1.00 89.25 298 GLN A C 1
ATOM 2372 O O . GLN A 1 298 ? 9.669 16.207 -13.966 1.00 89.25 298 GLN A O 1
ATOM 2377 N N . ALA A 1 299 ? 9.698 18.234 -12.994 1.00 88.81 299 ALA A N 1
ATOM 2378 C CA . ALA A 1 299 ? 10.342 17.784 -11.765 1.00 88.81 299 ALA A CA 1
ATOM 2379 C C . ALA A 1 299 ? 9.488 16.766 -11.005 1.00 88.81 299 ALA A C 1
ATOM 2381 O O . ALA A 1 299 ? 10.025 15.783 -10.504 1.00 88.81 299 ALA A O 1
ATOM 2382 N N . LEU A 1 300 ? 8.169 16.970 -10.955 1.00 88.19 300 LEU A N 1
ATOM 2383 C CA . LEU A 1 300 ? 7.245 16.026 -10.330 1.00 88.19 300 LEU A CA 1
ATOM 2384 C C . LEU A 1 300 ? 7.209 14.682 -11.076 1.00 88.19 300 LEU A C 1
ATOM 2386 O O . LEU A 1 300 ? 7.297 13.627 -10.455 1.00 88.19 300 LEU A O 1
ATOM 2390 N N . VAL A 1 301 ? 7.120 14.710 -12.409 1.00 90.88 301 VAL A N 1
ATOM 2391 C CA . VAL A 1 301 ? 7.131 13.498 -13.242 1.00 90.88 301 VAL A CA 1
ATOM 2392 C C . VAL A 1 301 ? 8.446 12.743 -13.084 1.00 90.88 301 VAL A C 1
ATOM 2394 O O . VAL A 1 301 ? 8.440 11.524 -12.922 1.00 90.88 301 VAL A O 1
ATOM 2397 N N . PHE A 1 302 ? 9.576 13.448 -13.110 1.00 92.81 302 PHE A N 1
ATOM 2398 C CA . PHE A 1 302 ? 10.884 12.840 -12.899 1.00 92.81 302 PHE A CA 1
ATOM 2399 C C . PHE A 1 302 ? 10.995 12.203 -11.507 1.00 92.81 302 PHE A C 1
ATOM 2401 O O . PHE A 1 302 ? 11.461 11.071 -11.381 1.00 92.81 302 PHE A O 1
ATOM 2408 N N . ASP A 1 303 ? 10.479 12.876 -10.477 1.00 90.75 303 ASP A N 1
ATOM 2409 C CA . ASP A 1 303 ? 10.461 12.354 -9.114 1.00 90.75 303 ASP A CA 1
ATOM 2410 C C . ASP A 1 303 ? 9.712 11.018 -9.008 1.00 90.75 303 ASP A C 1
ATOM 2412 O O . ASP A 1 303 ? 10.218 10.085 -8.387 1.00 90.75 303 ASP A O 1
ATOM 2416 N N . TYR A 1 304 ? 8.569 10.863 -9.684 1.00 90.56 304 TYR A N 1
ATOM 2417 C CA . TYR A 1 304 ? 7.843 9.588 -9.696 1.00 90.56 304 TYR A CA 1
ATOM 2418 C C . TYR A 1 304 ? 8.626 8.435 -10.336 1.00 90.56 304 TYR A C 1
ATOM 2420 O O . TYR A 1 304 ? 8.497 7.294 -9.891 1.00 90.56 304 TYR A O 1
ATOM 2428 N N . HIS A 1 305 ? 9.482 8.707 -11.323 1.00 93.75 305 HIS A N 1
ATOM 2429 C CA . HIS A 1 305 ? 10.371 7.683 -11.878 1.00 93.75 305 HIS A CA 1
ATOM 2430 C C . HIS A 1 305 ? 11.461 7.275 -10.884 1.00 93.75 305 HIS A C 1
ATOM 2432 O O . HIS A 1 305 ? 11.769 6.090 -10.767 1.00 93.75 305 HIS A O 1
ATOM 2438 N N . LEU A 1 306 ? 12.015 8.228 -10.127 1.00 92.06 306 LEU A N 1
ATOM 2439 C CA . LEU A 1 306 ? 12.961 7.917 -9.051 1.00 92.06 306 LEU A CA 1
ATOM 2440 C C . LEU A 1 306 ? 12.292 7.103 -7.938 1.00 92.06 306 LEU A C 1
ATOM 2442 O O . LEU A 1 306 ? 12.890 6.161 -7.421 1.00 92.06 306 LEU A O 1
ATOM 2446 N N . GLN A 1 307 ? 11.039 7.419 -7.601 1.00 89.69 307 GLN A N 1
ATOM 2447 C CA . GLN A 1 307 ? 10.249 6.627 -6.659 1.00 89.69 307 GLN A CA 1
ATOM 2448 C C . GLN A 1 307 ? 9.984 5.209 -7.189 1.00 89.69 307 GLN A C 1
ATOM 2450 O O . GLN A 1 307 ? 10.092 4.254 -6.424 1.00 89.69 307 GLN A O 1
ATOM 2455 N N . ALA A 1 308 ? 9.690 5.049 -8.485 1.00 91.56 308 ALA A N 1
ATOM 2456 C CA . ALA A 1 308 ? 9.519 3.736 -9.107 1.00 91.56 308 ALA A CA 1
ATOM 2457 C C . ALA A 1 308 ? 10.820 2.918 -9.089 1.00 91.56 308 ALA A C 1
ATOM 2459 O O . ALA A 1 308 ? 10.790 1.751 -8.705 1.00 91.56 308 ALA A O 1
ATOM 2460 N N . LEU A 1 309 ? 11.967 3.527 -9.419 1.00 93.38 309 LEU A N 1
ATOM 2461 C CA . LEU A 1 309 ? 13.277 2.877 -9.310 1.00 93.38 309 LEU A CA 1
ATOM 2462 C C . LEU A 1 309 ? 13.556 2.420 -7.875 1.00 93.38 309 LEU A C 1
ATOM 2464 O O . LEU A 1 309 ? 13.973 1.283 -7.668 1.00 93.38 309 LEU A O 1
ATOM 2468 N N . GLU A 1 310 ? 13.295 3.275 -6.887 1.00 89.75 310 GLU A N 1
ATOM 2469 C CA . GLU A 1 310 ? 13.478 2.919 -5.480 1.00 89.75 310 GLU A CA 1
ATOM 2470 C C . GLU A 1 310 ? 12.574 1.752 -5.071 1.00 89.75 310 GLU A C 1
ATOM 2472 O O . GLU A 1 310 ? 13.053 0.799 -4.461 1.00 89.75 310 GLU A O 1
ATOM 2477 N N . ALA A 1 311 ? 11.292 1.783 -5.450 1.00 85.56 311 ALA A N 1
ATOM 2478 C CA . ALA A 1 311 ? 10.367 0.680 -5.196 1.00 85.56 311 ALA A CA 1
ATOM 2479 C C . ALA A 1 311 ? 10.886 -0.632 -5.807 1.00 85.56 311 ALA A C 1
ATOM 2481 O O . ALA A 1 311 ? 10.900 -1.667 -5.147 1.00 85.56 311 ALA A O 1
ATOM 2482 N N . MET A 1 312 ? 11.402 -0.581 -7.038 1.00 90.94 312 MET A N 1
ATOM 2483 C CA . MET A 1 312 ? 11.987 -1.746 -7.701 1.00 90.94 312 MET A CA 1
ATOM 2484 C C . MET A 1 312 ? 13.236 -2.275 -6.978 1.00 90.94 312 MET A C 1
ATOM 2486 O O . MET A 1 312 ? 13.445 -3.488 -6.943 1.00 90.94 312 MET A O 1
ATOM 2490 N N . VAL A 1 313 ? 14.065 -1.408 -6.388 1.00 89.75 313 VAL A N 1
ATOM 2491 C CA . VAL A 1 313 ? 15.222 -1.835 -5.579 1.00 89.75 313 VAL A CA 1
ATOM 2492 C C . VAL A 1 313 ? 14.765 -2.510 -4.290 1.00 89.75 313 VAL A C 1
ATOM 2494 O O . VAL A 1 313 ? 15.220 -3.607 -3.971 1.00 89.75 313 VAL A O 1
ATOM 2497 N N . ILE A 1 314 ? 13.825 -1.888 -3.583 1.00 80.25 314 ILE A N 1
ATOM 2498 C CA . ILE A 1 314 ? 13.267 -2.391 -2.323 1.00 80.25 314 ILE A CA 1
ATOM 2499 C C . ILE A 1 314 ? 12.607 -3.766 -2.506 1.00 80.25 314 ILE A C 1
ATOM 2501 O O . ILE A 1 314 ? 12.781 -4.678 -1.685 1.00 80.25 314 ILE A O 1
ATOM 2505 N N . ASP A 1 315 ? 11.893 -3.943 -3.616 1.00 79.88 315 ASP A N 1
ATOM 2506 C CA . ASP A 1 315 ? 11.246 -5.204 -3.959 1.00 79.88 315 ASP A CA 1
ATOM 2507 C C . ASP A 1 315 ? 12.223 -6.261 -4.489 1.00 79.88 315 ASP A C 1
ATOM 2509 O O . ASP A 1 315 ? 11.872 -7.440 -4.579 1.00 79.88 315 ASP A O 1
ATOM 2513 N N . GLY A 1 316 ? 13.477 -5.892 -4.753 1.00 87.31 316 GLY A N 1
ATOM 2514 C CA . GLY A 1 316 ? 14.493 -6.799 -5.286 1.00 87.31 316 GLY A CA 1
ATOM 2515 C C . GLY A 1 316 ? 14.327 -7.084 -6.780 1.00 87.31 316 GLY A C 1
ATOM 2516 O O . GLY A 1 316 ? 14.926 -8.026 -7.301 1.00 87.31 316 GLY A O 1
ATOM 2517 N N . TRP A 1 317 ? 13.533 -6.274 -7.482 1.00 91.88 317 TRP A N 1
ATOM 2518 C CA . TRP A 1 317 ? 13.485 -6.251 -8.941 1.00 91.88 317 TRP A CA 1
ATOM 2519 C C . TRP A 1 317 ? 14.723 -5.590 -9.537 1.00 91.88 317 TRP A C 1
ATOM 2521 O O . TRP A 1 317 ? 15.086 -5.898 -10.666 1.00 91.88 317 TRP A O 1
ATOM 2531 N N . VAL A 1 318 ? 15.387 -4.703 -8.793 1.00 95.25 318 VAL A N 1
ATOM 2532 C CA . VAL A 1 318 ? 16.620 -4.036 -9.217 1.00 95.25 318 VAL A CA 1
ATOM 2533 C C . VAL A 1 318 ? 17.711 -4.236 -8.178 1.00 95.25 318 VAL A C 1
ATOM 2535 O O . VAL A 1 318 ? 17.539 -3.949 -6.998 1.00 95.25 318 VAL A O 1
ATOM 2538 N N . LYS A 1 319 ? 18.877 -4.698 -8.628 1.00 95.31 319 LYS A N 1
ATOM 2539 C CA . LYS A 1 319 ? 20.084 -4.777 -7.804 1.00 95.31 319 LYS A CA 1
ATOM 2540 C C . LYS A 1 319 ? 20.828 -3.455 -7.881 1.00 95.31 319 LYS A C 1
ATOM 2542 O O . LYS A 1 319 ? 21.263 -3.072 -8.965 1.00 95.31 319 LYS A O 1
ATOM 2547 N N . ALA A 1 320 ? 20.981 -2.791 -6.740 1.00 94.69 320 ALA A N 1
ATOM 2548 C CA . ALA A 1 320 ? 21.793 -1.591 -6.596 1.00 94.69 320 ALA A CA 1
ATOM 2549 C C . ALA A 1 320 ? 23.199 -1.962 -6.095 1.00 94.69 320 ALA A C 1
ATOM 2551 O O . ALA A 1 320 ? 23.346 -2.765 -5.172 1.00 94.69 320 ALA A O 1
ATOM 2552 N N . LYS A 1 321 ? 24.239 -1.400 -6.714 1.00 95.69 321 LYS A N 1
ATOM 2553 C CA . LYS A 1 321 ? 25.639 -1.586 -6.318 1.00 95.69 321 LYS A CA 1
ATOM 2554 C C . LYS A 1 321 ? 26.419 -0.281 -6.453 1.00 95.69 321 LYS A C 1
ATOM 2556 O O . LYS A 1 321 ? 26.178 0.521 -7.359 1.00 95.69 321 LYS A O 1
ATOM 2561 N N . ARG A 1 322 ? 27.416 -0.107 -5.584 1.00 95.00 322 ARG A N 1
ATOM 2562 C CA . ARG A 1 322 ? 28.438 0.928 -5.722 1.00 95.00 322 ARG A CA 1
ATOM 2563 C C . ARG A 1 322 ? 29.616 0.447 -6.574 1.00 95.00 322 ARG A C 1
ATOM 2565 O O . ARG A 1 322 ? 30.292 -0.519 -6.227 1.00 95.00 322 ARG A O 1
ATOM 2572 N N . ASP A 1 323 ? 29.878 1.161 -7.661 1.00 93.44 323 ASP A N 1
ATOM 2573 C CA . ASP A 1 323 ? 31.119 1.112 -8.432 1.00 93.44 323 ASP A CA 1
ATOM 2574 C C . ASP A 1 323 ? 31.961 2.366 -8.118 1.00 93.44 323 ASP A C 1
ATOM 2576 O O . ASP A 1 323 ? 31.515 3.484 -8.393 1.00 93.44 323 ASP A O 1
ATOM 2580 N N . PRO A 1 324 ? 33.156 2.234 -7.515 1.00 91.00 324 PRO A N 1
ATOM 2581 C CA . PRO A 1 324 ? 34.003 3.379 -7.183 1.00 91.00 324 PRO A CA 1
ATOM 2582 C C . PRO A 1 324 ? 34.544 4.119 -8.416 1.00 91.00 324 PRO A C 1
ATOM 2584 O O . PRO A 1 324 ? 34.936 5.275 -8.287 1.00 91.00 324 PRO A O 1
ATOM 2587 N N . ASN A 1 325 ? 34.530 3.499 -9.601 1.00 91.06 325 ASN A N 1
ATOM 2588 C CA . ASN A 1 325 ? 35.016 4.113 -10.840 1.00 91.06 325 ASN A CA 1
ATOM 2589 C C . ASN A 1 325 ? 33.963 4.978 -11.544 1.00 91.06 325 ASN A C 1
ATOM 2591 O O . ASN A 1 325 ? 34.270 5.636 -12.538 1.00 91.06 325 ASN A O 1
ATOM 2595 N N . LYS A 1 326 ? 32.721 4.977 -11.053 1.00 85.44 326 LYS A N 1
ATOM 2596 C CA . LYS A 1 326 ? 31.629 5.784 -11.599 1.00 85.44 326 LYS A CA 1
ATOM 2597 C C . LYS A 1 326 ? 31.256 6.904 -10.630 1.00 85.44 326 LYS A C 1
ATOM 2599 O O . LYS A 1 326 ? 31.261 6.689 -9.413 1.00 85.44 326 LYS A O 1
ATOM 2604 N N . PRO A 1 327 ? 30.904 8.099 -11.131 1.00 81.06 327 PRO A N 1
ATOM 2605 C CA . PRO A 1 327 ? 30.445 9.171 -10.264 1.00 81.06 327 PRO A CA 1
ATOM 2606 C C . PRO A 1 327 ? 29.127 8.780 -9.583 1.00 81.06 327 PRO A C 1
ATOM 2608 O O . PRO A 1 327 ? 28.316 8.031 -10.128 1.00 81.06 327 PRO A O 1
ATOM 2611 N N . LEU A 1 328 ? 28.913 9.295 -8.374 1.00 83.56 328 LEU A N 1
ATOM 2612 C CA . LEU A 1 328 ? 27.556 9.414 -7.848 1.00 83.56 328 LEU A CA 1
ATOM 2613 C C . LEU A 1 328 ? 26.835 10.539 -8.580 1.00 83.56 328 LEU A C 1
ATOM 2615 O O . LEU A 1 328 ? 27.470 11.499 -9.018 1.00 83.56 328 LEU A O 1
ATOM 2619 N N . VAL A 1 329 ? 25.508 10.459 -8.615 1.00 78.81 329 VAL A N 1
ATOM 2620 C CA . VAL A 1 329 ? 24.671 11.590 -9.012 1.00 78.81 329 VAL A CA 1
ATOM 2621 C C . VAL A 1 329 ? 24.029 12.163 -7.744 1.00 78.81 329 VAL A C 1
ATOM 2623 O O . VAL A 1 329 ? 22.971 11.691 -7.323 1.00 78.81 329 VAL A O 1
ATOM 2626 N N . PRO A 1 330 ? 24.690 13.109 -7.050 1.00 66.94 330 PRO A N 1
ATOM 2627 C CA . PRO A 1 330 ? 24.126 13.697 -5.842 1.00 66.94 330 PRO A CA 1
ATOM 2628 C C . PRO A 1 330 ? 22.862 14.502 -6.178 1.00 66.94 330 PRO A C 1
ATOM 2630 O O . PRO A 1 330 ? 22.760 15.091 -7.248 1.00 66.94 330 PRO A O 1
ATOM 2633 N N . ASN A 1 331 ? 21.920 14.567 -5.234 1.00 71.56 331 ASN A N 1
ATOM 2634 C CA . ASN A 1 331 ? 20.748 15.456 -5.278 1.00 71.56 331 ASN A CA 1
ATOM 2635 C C . ASN A 1 331 ? 19.759 15.250 -6.444 1.00 71.56 331 ASN A C 1
ATOM 2637 O O . ASN A 1 331 ? 19.059 16.182 -6.820 1.00 71.56 331 ASN A O 1
ATOM 2641 N N . LEU A 1 332 ? 19.617 14.022 -6.957 1.00 79.44 332 LEU A N 1
ATOM 2642 C CA . LEU A 1 332 ? 18.644 13.697 -8.015 1.00 79.44 332 LEU A CA 1
ATOM 2643 C C . LEU A 1 332 ? 17.208 14.166 -7.723 1.00 79.44 332 LEU A C 1
ATOM 2645 O O . LEU A 1 332 ? 16.510 14.632 -8.621 1.00 79.44 332 LEU A O 1
ATOM 2649 N N . ARG A 1 333 ? 16.758 14.074 -6.467 1.00 74.44 333 ARG A N 1
ATOM 2650 C CA . ARG A 1 333 ? 15.456 14.621 -6.068 1.00 74.44 333 ARG A CA 1
ATOM 2651 C C . ARG A 1 333 ? 15.572 16.131 -5.856 1.00 74.44 333 ARG A C 1
ATOM 2653 O O . ARG A 1 333 ? 16.246 16.576 -4.932 1.00 74.44 333 ARG A O 1
ATOM 2660 N N . GLY A 1 334 ? 14.867 16.906 -6.680 1.00 66.88 334 GLY A N 1
ATOM 2661 C CA . GLY A 1 334 ? 14.772 18.366 -6.562 1.00 66.88 334 GLY A CA 1
ATOM 2662 C C . GLY A 1 334 ? 15.792 19.166 -7.381 1.00 66.88 334 GLY A C 1
ATOM 2663 O O . GLY A 1 334 ? 15.648 20.389 -7.465 1.00 66.88 334 GLY A O 1
ATOM 2664 N N . ASP A 1 335 ? 16.768 18.517 -8.025 1.00 71.62 335 ASP A N 1
ATOM 2665 C CA . ASP A 1 335 ? 17.689 19.183 -8.948 1.00 71.62 335 ASP A CA 1
ATOM 2666 C C . ASP A 1 335 ? 17.010 19.480 -10.292 1.00 71.62 335 ASP A C 1
ATOM 2668 O O . ASP A 1 335 ? 16.847 18.627 -11.165 1.00 71.62 335 ASP A O 1
ATOM 2672 N N . LYS A 1 336 ? 16.613 20.743 -10.460 1.00 74.12 336 LYS A N 1
ATOM 2673 C CA . LYS A 1 336 ? 15.959 21.228 -11.679 1.00 74.12 336 LYS A CA 1
ATOM 2674 C C . LYS A 1 336 ? 16.926 21.393 -12.849 1.00 74.12 336 LYS A C 1
ATOM 2676 O O . LYS A 1 336 ? 16.457 21.516 -13.974 1.00 74.12 336 LYS A O 1
ATOM 2681 N N . SER A 1 337 ? 18.243 21.406 -12.621 1.00 73.94 337 SER A N 1
ATOM 2682 C CA . SER A 1 337 ? 19.232 21.609 -13.689 1.00 73.94 337 SER A CA 1
ATOM 2683 C C . SER A 1 337 ? 19.236 20.470 -14.710 1.00 73.94 337 SER A C 1
ATOM 2685 O O . SER A 1 337 ? 19.498 20.697 -15.892 1.00 73.94 337 SER A O 1
ATOM 2687 N N . LEU A 1 338 ? 18.840 19.271 -14.275 1.00 71.62 338 LEU A N 1
ATOM 2688 C CA . LEU A 1 338 ? 18.676 18.088 -15.117 1.00 71.62 338 LEU A CA 1
ATOM 2689 C C . LEU A 1 338 ? 17.539 18.236 -16.141 1.00 71.62 338 LEU A C 1
ATOM 2691 O O . LEU A 1 338 ? 17.534 17.524 -17.136 1.00 71.62 338 LEU A O 1
ATOM 2695 N N . LEU A 1 339 ? 16.606 19.170 -15.924 1.00 73.75 339 LEU A N 1
ATOM 2696 C CA . LEU A 1 339 ? 15.381 19.349 -16.717 1.00 73.75 339 LEU A CA 1
ATOM 2697 C C . LEU A 1 339 ? 15.449 20.542 -17.686 1.00 73.75 339 LEU A C 1
ATOM 2699 O O . LEU A 1 339 ? 14.488 20.820 -18.393 1.00 73.75 339 LEU A O 1
ATOM 2703 N N . ILE A 1 340 ? 16.559 21.287 -17.692 1.00 64.25 340 ILE A N 1
ATOM 2704 C CA . ILE A 1 340 ? 16.717 22.532 -18.470 1.00 64.25 340 ILE A CA 1
ATOM 2705 C C . ILE A 1 340 ? 17.378 22.271 -19.845 1.00 64.25 340 ILE A C 1
ATOM 2707 O O . ILE A 1 340 ? 17.625 23.209 -20.598 1.00 64.25 340 ILE A O 1
ATOM 2711 N N . ARG A 1 341 ? 17.671 21.011 -20.196 1.00 55.84 341 ARG A N 1
ATOM 2712 C CA . ARG A 1 341 ? 18.417 20.651 -21.416 1.00 55.84 341 ARG A CA 1
ATOM 2713 C C . ARG A 1 341 ? 17.552 20.280 -22.614 1.00 55.84 341 ARG A C 1
ATOM 2715 O O . ARG A 1 341 ? 16.601 19.482 -22.452 1.00 55.84 341 ARG A O 1
#

pLDDT: mean 83.3, std 16.37, range [32.5, 98.0]

Foldseek 3Di:
DLFWDWDWADPDPQDIDIDTDGDPVCVVVVPDDPVVVSVVVCVVDVVSVVVCVPHDDPDDDDDDDPQFDADPWQDDDPDGHFASRRGDADCPVVCRVVRRVLLVLLVQLLVVCVVVVPDDNVCSRVLSGVLSRQLSVLSNLVNLVVVLQLSSPPPCVVVSCVVCVVVVHDDDLVVVVLSLLQGDLCSSPVAFRDRRPDHPVRSQVVSCVRPVDHDDFLLQAFFFKAFDLPPWDWDWHFHRPPSHTDTFIWTDDPNGTRTCHHLSVLLVVLNVVGRGNVSSLLSCLVPPQDLPDDLVSSLVSSVRNSSSSRSCVSNVRMDTDHDPVHDRDPPSRPPSVSNPD

Sequence (341 aa):
MPYGWIWFIPLGPTRTSVGLIVPSKYYQESGKTPEELYEQAIAEQPQIAALCRNGRRSGQIRTTKDWSHLCERLVGENWFIAGEAAGFADPILAAGLHLAHSSARDAAYTILELERDELDADWLRRRYNERNRQVISQYIRFAHFWYSANGCFTDLQEHCAEIAKDAGLELNPSEAWRWLSQGGFALEDPTRPAFGSFDLASAGGIVAWFDGSRKTWSFQENNVFTLDVRGAEKQFIGDLRDGRITPVECFVRDGKTLPVAGYYINVIKALHESSDLARIVETIVHNAVPKTASIKEQALVFDYHLQALEAMVIDGWVKAKRDPNKPLVPNLRGDKSLLIR

Secondary structure (DSSP, 8-state):
-TT-EEEEEEEETTEEEEEEE--HHHHHHH---HHHHHHHHHHH-HHHHHHHTT----SPPP------EE-S-SB-SS-B--GGGTEE--GGGT-HHHHHHHHHHHHHHHHHHHHHT-S-HHHHHHHHHHHHHHHHHHHHHHHHHHHHHTSS-HHHHHHHHHHHHHTT----HHHHHHHHHHS-HHHH-TTS-EETTEEHHHHHHHHHHHH------HHHH--EEEE--TTPEEEEEEEEETTEEEEEEEEEETTEEEESSHHHHHHHHHHHH-SBHHHHHHHHHHHHS-TTS-HHHHHHHHHHHHHHHHHHHHTTSEEEE--TTS---TTTTT-GGGG--

Radius of gyration: 23.0 Å; chains: 1; bounding box: 59×42×60 Å